Protein 7MQW (pdb70)

Organism: Mycolicibacterium smegmatis (strain ATCC 700084 / mc(2)155) (NCBI:txid246196)

Solvent-accessible surface area: 12690 Å² total; per-residue (Å²): 162,67,83,30,56,25,11,65,64,12,30,84,200,122,60,126,32,73,48,10,27,119,32,138,88,2,9,0,3,9,17,94,46,10,21,18,74,3,3,0,10,0,0,5,119,65,108,54,33,51,6,4,89,16,120,56,82,65,2,26,91,2,1,70,2,0,8,38,0,0,80,0,0,15,114,19,24,135,16,159,41,0,0,0,0,4,4,12,55,60,6,68,17,6,12,0,13,0,0,0,5,120,80,57,70,15,5,10,15,86,98,16,69,148,132,17,58,93,105,28,17,66,60,1,39,59,85,0,107,59,4,6,64,85,71,112,124,159,67,68,32,59,28,11,71,71,6,40,82,146,112,55,111,18,41,29,12,27,113,32,132,86,2,6,0,1,3,15,54,51,9,19,26,82,4,3,0,10,0,0,4,116,57,155,53,34,53,6,8,79,12,119,67,83,63,2,32,95,1,1,72,2,0,6,29,0,0,72,0,0,16,145,19,41,138,16,132,33,0,0,0,0,4,5,11,64,56,7,85,22,5,12,0,13,0,0,6,4,185,88,47,100,30,10,5,36,113,134,28,73,189,139,13,52,76,123,32,13,71,82,1,41,54,92,0,109,70,9,4,65,110,68,102,127

Nearest PDB structures (foldseek):
  7mqw-assembly1_B  TM=9.961E-01  e=1.013E-25  Mycolicibacterium smegmatis
  3p0t-assembly1_B  TM=1.004E+00  e=1.479E-24  Mycobacterium avium subsp. paratuberculosis K-10
  3lb5-assembly1_B  TM=8.351E-01  e=7.331E-10  Bartonella henselae
  3lb5-assembly2_C  TM=8.262E-01  e=5.128E-10  Bartonella henselae
  2oik-assembly2_D  TM=6.748E-01  e=2.670E-07  Methylobacillus flagellatus KT

InterPro domains:
  IPR001310 Histidine triad (HIT) protein [PR00332] (8-24)
  IPR001310 Histidine triad (HIT) protein [PR00332] (29-47)
  IPR001310 Histidine triad (HIT) protein [PR00332] (91-101)
  IPR001310 Histidine triad (HIT) protein [PTHR46648] (3-135)
  IPR011146 HIT-like domain [PF01230] (15-105)
  IPR011146 HIT-like domain [PS51084] (8-111)
  IPR036265 HIT-like superfamily [G3DSA:3.30.428.10] (3-138)
  IPR036265 HIT-like superfamily [SSF54197] (7-136)

Secondary structure (DSSP, 8-state):
--HHHHHHHHHTTSS---EEEE-SSEEEEE-SS-SSTT-EEEEESS----GGGS-HHHHHHHHHHHHHHHHHHHHHHT-SEEEEEE--SS-SS--EEEEEE-SGGGS-GGG--SS--HHHHHHHHHHHHHHHHHHH-/--HHHHHHHHHTTSS---EEEE-SSEEEEE-SS-SSTT-EEEEESS----GGGS-HHHHHHHHHHHHHHHHHHHHHHT-SEEEEEE--SS-SS--EEEEEESSGGGSSSTT--SS--HHHHHHHHHHHHHHHHHH--

Foldseek 3Di:
DAPQVVVVCPLVVVDPFLWQDDDPFWTKTADLFALDQLWMKIFTSDFDADLVPDDVVSSVVSVVVLVLSFQLQCQLVVAPGWDWDWDCPRHRGTIIIIHRDDDPSSPDSVRTHNHDDPVSRVSSSVSSNVSSVVVVD/DAPQVVVVCPVVVVDDWLWQDDDPFWTKTADQFALDQLWMKIATPDQDFDLVPPDVVSSVVSVVVLVLSFQLQCQLVVAPGKDWDWDCPRHGGGIIIIHRDDDPSSDDDPDTPNHDDPVSRVSSSVSSNVSSVVVVD

Structure (mmCIF, N/CA/C/O backbone):
data_7MQW
#
_entry.id   7MQW
#
_cell.length_a   55.149
_cell.length_b   55.149
_cell.length_c   205.735
_cell.angle_alpha   90.000
_cell.angle_beta   90.000
_cell.angle_gamma   90.000
#
_symmetry.space_group_name_H-M   'P 43 21 2'
#
loop_
_entity.id
_entity.type
_entity.pdbx_description
1 polymer 'HIT family protein'
2 non-polymer 'SULFATE ION'
3 water water
#
loop_
_atom_site.group_PDB
_atom_site.id
_atom_site.type_symbol
_atom_site.label_atom_id
_atom_site.label_alt_id
_atom_site.label_comp_id
_atom_site.label_asym_id
_atom_site.label_entity_id
_atom_site.label_seq_id
_atom_site.pdbx_PDB_ins_code
_atom_site.Cartn_x
_atom_site.Cartn_y
_atom_site.Cartn_z
_atom_site.occupancy
_atom_site.B_iso_or_equiv
_atom_site.auth_seq_id
_atom_site.auth_comp_id
_atom_site.auth_asym_id
_atom_site.auth_atom_id
_atom_site.pdbx_PDB_model_num
ATOM 1 N N . MET A 1 3 ? 25.70584 -28.51860 17.88905 1.000 75.33187 3 MET A N 1
ATOM 2 C CA . MET A 1 3 ? 25.15738 -27.18666 18.12075 1.000 71.13702 3 MET A CA 1
ATOM 3 C C . MET A 1 3 ? 25.93267 -26.11877 17.35405 1.000 66.41656 3 MET A C 1
ATOM 4 O O . MET A 1 3 ? 26.83382 -25.48197 17.90210 1.000 65.93261 3 MET A O 1
ATOM 9 N N . SER A 1 4 ? 25.57920 -25.92635 16.08507 1.000 62.42252 4 SER A N 1
ATOM 10 C CA . SER A 1 4 ? 26.19001 -24.86680 15.29665 1.000 58.60415 4 SER A CA 1
ATOM 11 C C . SER A 1 4 ? 25.83411 -23.50002 15.87815 1.000 54.91820 4 SER A C 1
ATOM 12 O O . SER A 1 4 ? 24.89070 -23.35144 16.66163 1.000 52.32734 4 SER A O 1
ATOM 15 N N . MET A 1 5 ? 26.61666 -22.49048 15.49067 1.000 48.39433 5 MET A N 1
ATOM 16 C CA . MET A 1 5 ? 26.36817 -21.14033 15.98411 1.000 46.43613 5 MET A CA 1
ATOM 17 C C . MET A 1 5 ? 24.99555 -20.64141 15.55786 1.000 44.41077 5 MET A C 1
ATOM 18 O O . MET A 1 5 ? 24.32722 -19.92553 16.31179 1.000 41.22606 5 MET A O 1
ATOM 23 N N . ALA A 1 6 ? 24.55694 -21.00765 14.35077 1.000 41.92691 6 ALA A N 1
ATOM 24 C CA . ALA A 1 6 ? 23.24593 -20.57067 13.88404 1.000 41.39337 6 ALA A CA 1
ATOM 25 C C . ALA A 1 6 ? 22.13338 -21.18864 14.71945 1.000 42.38863 6 ALA A C 1
ATOM 26 O O . ALA A 1 6 ? 21.13012 -20.52850 15.01665 1.000 36.76362 6 ALA A O 1
ATOM 28 N N . THR A 1 7 ? 22.29998 -22.45221 15.11973 1.000 40.64602 7 THR A N 1
ATOM 29 C CA . THR A 1 7 ? 21.27852 -23.11556 15.92442 1.000 44.96223 7 THR A CA 1
ATOM 30 C C . THR A 1 7 ? 21.16331 -22.47627 17.30335 1.000 39.75114 7 THR A C 1
ATOM 31 O O . THR A 1 7 ? 20.05562 -22.19007 17.77358 1.000 36.19810 7 THR A O 1
ATOM 35 N N . VAL A 1 8 ? 22.29809 -22.24675 17.96930 1.000 39.26212 8 VAL A N 1
ATOM 36 C CA . VAL A 1 8 ? 22.26593 -21.61755 19.28854 1.000 39.65373 8 VAL A CA 1
ATOM 37 C C . VAL A 1 8 ? 21.70509 -20.20715 19.18088 1.000 35.07752 8 VAL A C 1
ATOM 38 O O . VAL A 1 8 ? 20.91634 -19.76662 20.02415 1.000 33.09567 8 VAL A O 1
ATOM 42 N N . PHE A 1 9 ? 22.08168 -19.49016 18.12164 1.000 34.25842 9 PHE A N 1
ATOM 43 C CA . PHE A 1 9 ? 21.60582 -18.12413 17.92737 1.000 30.64037 9 PHE A CA 1
ATOM 44 C C . PHE A 1 9 ? 20.08435 -18.08071 17.82481 1.000 31.08331 9 PHE A C 1
ATOM 45 O O . PHE A 1 9 ? 19.42875 -17.27192 18.49497 1.000 29.02578 9 PHE A O 1
ATOM 53 N N . THR A 1 10 ? 19.50375 -18.95956 17.00011 1.000 28.63446 10 THR A N 1
ATOM 54 C CA . THR A 1 10 ? 18.05051 -18.99256 16.85108 1.000 33.06390 10 THR A CA 1
ATOM 55 C C . THR A 1 10 ? 17.35569 -19.40801 18.14751 1.000 33.60298 10 THR A C 1
ATOM 56 O O . THR A 1 10 ? 16.27401 -18.89667 18.46820 1.000 29.55534 10 THR A O 1
ATOM 60 N N . LYS A 1 11 ? 17.95297 -20.33004 18.90893 1.000 33.13156 11 LYS A N 1
ATOM 61 C CA . LYS A 1 11 ? 17.32665 -20.73840 20.16468 1.000 31.73163 11 LYS A CA 1
ATOM 62 C C . LYS A 1 11 ? 17.35174 -19.60824 21.18483 1.000 31.28398 11 LYS A C 1
ATOM 63 O O . LYS A 1 11 ? 16.42602 -19.48128 21.99675 1.000 29.72285 11 LYS A O 1
ATOM 69 N N . ILE A 1 12 ? 18.39902 -18.77675 21.16319 1.000 28.70288 12 ILE A N 1
ATOM 70 C CA . ILE A 1 12 ? 18.44686 -17.63576 22.07463 1.000 28.57798 12 ILE A CA 1
ATOM 71 C C . ILE A 1 12 ? 17.32709 -16.65698 21.74582 1.000 26.12145 12 ILE A C 1
ATOM 72 O O . ILE A 1 12 ? 16.55672 -16.24716 22.62064 1.000 28.31679 12 ILE A O 1
ATOM 77 N N . ILE A 1 13 ? 17.20528 -16.27711 20.47238 1.000 27.40467 13 ILE A N 1
ATOM 78 C CA . ILE A 1 13 ? 16.20963 -15.26441 20.14357 1.000 30.81340 13 ILE A CA 1
ATOM 79 C C . ILE A 1 13 ? 14.79891 -15.80334 20.37710 1.000 32.58540 13 ILE A C 1
ATOM 80 O O . ILE A 1 13 ? 13.88730 -15.03854 20.72513 1.000 34.65121 13 ILE A O 1
ATOM 85 N N . ASN A 1 14 ? 14.60584 -17.12174 20.26486 1.000 29.82939 14 ASN A N 1
ATOM 86 C CA . ASN A 1 14 ? 13.31476 -17.74645 20.53778 1.000 32.63947 14 ASN A CA 1
ATOM 87 C C . ASN A 1 14 ? 13.11773 -18.13546 22.00249 1.000 34.38192 14 ASN A C 1
ATOM 88 O O . ASN A 1 14 ? 12.05272 -18.66358 22.34652 1.000 33.10852 14 ASN A O 1
ATOM 93 N N . ARG A 1 15 ? 14.11321 -17.90606 22.86124 1.000 28.56977 15 ARG A N 1
ATOM 94 C CA . ARG A 1 15 ? 14.00955 -18.15672 24.30390 1.000 28.43140 15 ARG A CA 1
ATOM 95 C C . ARG A 1 15 ? 13.83714 -19.63987 24.62625 1.000 33.50348 15 ARG A C 1
ATOM 96 O O . ARG A 1 15 ? 13.28107 -20.00635 25.66832 1.000 31.84292 15 ARG A O 1
ATOM 104 N N . GLU A 1 16 ? 14.32127 -20.49959 23.73780 1.000 30.29245 16 GLU A N 1
ATOM 105 C CA . GLU A 1 16 ? 14.44704 -21.92321 24.01267 1.000 29.93609 16 GLU A CA 1
ATOM 106 C C . GLU A 1 16 ? 15.78611 -22.26520 24.64588 1.000 30.97785 16 GLU A C 1
ATOM 107 O O . GLU A 1 16 ? 15.92522 -23.33813 25.24446 1.000 31.38897 16 GLU A O 1
ATOM 113 N N . LEU A 1 17 ? 16.76638 -21.37219 24.53195 1.000 30.02278 17 LEU A N 1
ATOM 114 C CA . LEU A 1 17 ? 18.00282 -21.41641 25.28674 1.000 31.25318 17 LEU A CA 1
ATOM 115 C C . LEU A 1 17 ? 18.18293 -20.08762 26.00901 1.000 28.87524 17 LEU A C 1
ATOM 116 O O . LEU A 1 17 ? 17.78272 -19.04181 25.48155 1.000 27.67892 17 LEU A O 1
ATOM 121 N N . PRO A 1 18 ? 18.73101 -20.09309 27.22165 1.000 31.55443 18 PRO A N 1
ATOM 122 C CA . PRO A 1 18 ? 18.89537 -18.83023 27.95415 1.000 28.69031 18 PRO A CA 1
ATOM 123 C C . PRO A 1 18 ? 19.89917 -17.90615 27.27888 1.000 30.10208 18 PRO A C 1
ATOM 124 O O . PRO A 1 18 ? 20.93970 -18.33929 26.78026 1.000 31.27129 18 PRO A O 1
ATOM 128 N N . GLY A 1 19 ? 19.57299 -16.61524 27.27611 1.000 22.82817 19 GLY A N 1
ATOM 129 C CA . GLY A 1 19 ? 20.46733 -15.60822 26.75239 1.000 22.39680 19 GLY A CA 1
ATOM 130 C C . GLY A 1 19 ? 20.56849 -14.44611 27.72127 1.000 20.36267 19 GLY A C 1
ATOM 131 O O . GLY A 1 19 ? 19.71510 -14.25447 28.58934 1.000 24.52497 19 GLY A O 1
ATOM 132 N N . ARG A 1 20 ? 21.64279 -13.67896 27.57558 1.000 17.10211 20 ARG A N 1
ATOM 133 C CA . ARG A 1 20 ? 21.86163 -12.49579 28.41223 1.000 16.72875 20 ARG A CA 1
ATOM 134 C C . ARG A 1 20 ? 21.48100 -11.26100 27.59680 1.000 15.47270 20 ARG A C 1
ATOM 135 O O . ARG A 1 20 ? 22.31236 -10.63808 26.92616 1.000 15.15519 20 ARG A O 1
ATOM 143 N N . PHE A 1 21 ? 20.20275 -10.89958 27.66671 1.000 14.97854 21 PHE A N 1
ATOM 144 C CA . PHE A 1 21 ? 19.69945 -9.74595 26.93520 1.000 15.28311 21 PHE A CA 1
ATOM 145 C C . PHE A 1 21 ? 20.04364 -8.44438 27.64902 1.000 17.95439 21 PHE A C 1
ATOM 146 O O . PHE A 1 21 ? 20.12589 -8.38954 28.88174 1.000 15.81312 21 PHE A O 1
ATOM 154 N N . VAL A 1 22 ? 20.26845 -7.39702 26.85380 1.000 14.72281 22 VAL A N 1
ATOM 155 C CA . VAL A 1 22 ? 20.50009 -6.05385 27.37669 1.000 15.93670 22 VAL A CA 1
ATOM 156 C C . VAL A 1 22 ? 19.49924 -5.03263 26.85924 1.000 17.96490 22 VAL A C 1
ATOM 157 O O . VAL A 1 22 ? 19.43087 -3.92701 27.41877 1.000 18.40151 22 VAL A O 1
ATOM 161 N N . TYR A 1 23 ? 18.71746 -5.35163 25.82426 1.000 15.39983 23 TYR A N 1
ATOM 162 C CA . TYR A 1 23 ? 17.80075 -4.38952 25.22986 1.000 18.06848 23 TYR A CA 1
ATOM 163 C C . TYR A 1 23 ? 16.71201 -5.12803 24.46495 1.000 15.98555 23 TYR A C 1
ATOM 164 O O . TYR A 1 23 ? 16.98359 -6.15287 23.83395 1.000 14.55049 23 TYR A O 1
ATOM 173 N N . GLU A 1 24 ? 15.48717 -4.60112 24.50398 1.000 16.60406 24 GLU A N 1
ATOM 174 C CA . GLU A 1 24 ? 14.45856 -5.12917 23.61534 1.000 18.75060 24 GLU A CA 1
ATOM 175 C C . GLU A 1 24 ? 13.47258 -4.03828 23.23756 1.000 21.99224 24 GLU A C 1
ATOM 176 O O . GLU A 1 24 ? 13.08033 -3.21591 24.07762 1.000 23.01913 24 GLU A O 1
ATOM 182 N N . ASP A 1 25 ? 13.07761 -4.08338 21.96197 1.000 18.99827 25 ASP A N 1
ATOM 183 C CA . ASP A 1 25 ? 12.15219 -3.23794 21.22175 1.000 25.42091 25 ASP A CA 1
ATOM 184 C C . ASP A 1 25 ? 11.03639 -4.09688 20.66188 1.000 21.41252 25 ASP A C 1
ATOM 185 O O . ASP A 1 25 ? 11.13206 -5.32453 20.63252 1.000 22.54903 25 ASP A O 1
ATOM 190 N N . ASP A 1 26 ? 10.00854 -3.42769 20.11955 1.000 21.63454 26 ASP A N 1
ATOM 191 C CA . ASP A 1 26 ? 9.02927 -4.13391 19.29918 1.000 24.19041 26 ASP A CA 1
ATOM 192 C C . ASP A 1 26 ? 9.68671 -4.81798 18.10983 1.000 24.81155 26 ASP A C 1
ATOM 193 O O . ASP A 1 26 ? 9.19408 -5.84590 17.63361 1.000 25.13142 26 ASP A O 1
ATOM 198 N N . ASP A 1 27 ? 10.79310 -4.26554 17.61888 1.000 21.88803 27 ASP A N 1
ATOM 199 C CA . ASP A 1 27 ? 11.40527 -4.73697 16.38638 1.000 21.82883 27 ASP A CA 1
ATOM 200 C C . ASP A 1 27 ? 12.80657 -5.31111 16.54752 1.000 20.24451 27 ASP A C 1
ATOM 201 O O . ASP A 1 27 ? 13.24187 -6.05917 15.66595 1.000 19.99240 27 ASP A O 1
ATOM 206 N N . ILE A 1 28 ? 13.52019 -4.99362 17.62984 1.000 19.47908 28 ILE A N 1
ATOM 207 C CA . ILE A 1 28 ? 14.94992 -5.27227 17.74363 1.000 17.16965 28 ILE A CA 1
ATOM 208 C C . ILE A 1 28 ? 15.24504 -5.74891 19.15865 1.000 17.10067 28 ILE A C 1
ATOM 209 O O . ILE A 1 28 ? 14.69311 -5.21314 20.12293 1.000 17.29562 28 ILE A O 1
ATOM 214 N N . VAL A 1 29 ? 16.12071 -6.75186 19.28721 1.000 15.16225 29 VAL A N 1
ATOM 215 C CA . VAL A 1 29 ? 16.64690 -7.15875 20.58819 1.000 13.72847 29 VAL A CA 1
ATOM 216 C C . VAL A 1 29 ? 18.16621 -7.06519 20.54488 1.000 13.44151 29 VAL A C 1
ATOM 217 O O . VAL A 1 29 ? 18.78044 -7.02960 19.47501 1.000 14.58830 29 VAL A O 1
ATOM 221 N N . ALA A 1 30 ? 18.78315 -7.03578 21.72424 1.000 14.27060 30 ALA A N 1
ATOM 222 C CA . ALA A 1 30 ? 20.23610 -7.10177 21.78874 1.000 12.89354 30 ALA A CA 1
ATOM 223 C C . ALA A 1 30 ? 20.66106 -7.98311 22.95494 1.000 13.44789 30 ALA A C 1
ATOM 224 O O . ALA A 1 30 ? 20.10797 -7.87817 24.05464 1.000 14.30222 30 ALA A O 1
ATOM 226 N N . PHE A 1 31 ? 21.64568 -8.84990 22.70987 1.000 12.97823 31 PHE A N 1
ATOM 227 C CA . PHE A 1 31 ? 22.10380 -9.76478 23.75013 1.000 13.90323 31 PHE A CA 1
ATOM 228 C C . PHE A 1 31 ? 23.59843 -9.99423 23.59747 1.000 14.43997 31 PHE A C 1
ATOM 229 O O . PHE A 1 31 ? 24.18013 -9.75579 22.54133 1.000 13.38118 31 PHE A O 1
ATOM 237 N N . LEU A 1 32 ? 24.22832 -10.44142 24.67984 1.000 12.33625 32 LEU A N 1
ATOM 238 C CA . LEU A 1 32 ? 25.66054 -10.69169 24.63755 1.000 11.40264 32 LEU A CA 1
ATOM 239 C C . LEU A 1 32 ? 25.96412 -11.91515 23.79008 1.000 13.42154 32 LEU A C 1
ATOM 240 O O . LEU A 1 32 ? 25.27019 -12.93319 23.87930 1.000 16.44159 32 LEU A O 1
ATOM 245 N N . THR A 1 33 ? 27.00821 -11.81371 22.95742 1.000 12.78297 33 THR A N 1
ATOM 246 C CA . THR A 1 33 ? 27.49553 -13.00848 22.28166 1.000 14.05375 33 THR A CA 1
ATOM 247 C C . THR A 1 33 ? 28.26244 -13.89104 23.26416 1.000 14.96142 33 THR A C 1
ATOM 248 O O . THR A 1 33 ? 28.86705 -13.41697 24.23212 1.000 16.00360 33 THR A O 1
ATOM 252 N N . ILE A 1 34 ? 28.22908 -15.20478 23.01586 1.000 16.46845 34 ILE A N 1
ATOM 253 C CA . ILE A 1 34 ? 29.02869 -16.10198 23.83850 1.000 18.22854 34 ILE A CA 1
ATOM 254 C C . ILE A 1 34 ? 30.42351 -16.31642 23.27540 1.000 18.14088 34 ILE A C 1
ATOM 255 O O . ILE A 1 34 ? 31.19167 -17.10381 23.84212 1.000 19.15604 34 ILE A O 1
ATOM 260 N N . GLU A 1 35 ? 30.78346 -15.64476 22.17685 1.000 16.46397 35 GLU A N 1
ATOM 261 C CA . GLU A 1 35 ? 32.15630 -15.62925 21.67451 1.000 17.60928 35 GLU A CA 1
ATOM 262 C C . GLU A 1 35 ? 32.63713 -14.18645 21.56255 1.000 15.49833 35 GLU A C 1
ATOM 263 O O . GLU A 1 35 ? 32.86345 -13.67306 20.46057 1.000 16.57572 35 GLU A O 1
ATOM 269 N N . PRO A 1 36 ? 32.83426 -13.50983 22.68656 1.000 13.95321 36 PRO A N 1
ATOM 270 C CA . PRO A 1 36 ? 33.11158 -12.06838 22.63028 1.000 14.39116 36 PRO A CA 1
ATOM 271 C C . PRO A 1 36 ? 34.50355 -11.73563 22.11330 1.000 14.84368 36 PRO A C 1
ATOM 272 O O . PRO A 1 36 ? 35.49764 -12.36490 22.48639 1.000 16.31579 36 PRO A O 1
ATOM 276 N N . MET A 1 37 ? 34.55824 -10.70406 21.26234 1.000 15.94840 37 MET A N 1
ATOM 277 C CA . MET A 1 37 ? 35.83042 -10.12479 20.83535 1.000 16.37290 37 MET A CA 1
ATOM 278 C C . MET A 1 37 ? 36.49260 -9.36360 21.97474 1.000 17.56381 37 MET A C 1
ATOM 279 O O . MET A 1 37 ? 37.71559 -9.42862 22.15286 1.000 19.62974 37 MET A O 1
ATOM 284 N N . THR A 1 38 ? 35.69312 -8.62169 22.74113 1.000 15.57496 38 THR A N 1
ATOM 285 C CA . THR A 1 38 ? 36.08826 -7.99185 23.99347 1.000 15.36470 38 THR A CA 1
ATOM 286 C C . THR A 1 38 ? 34.91601 -8.12832 24.95406 1.000 14.10575 38 THR A C 1
ATOM 287 O O . THR A 1 38 ? 33.77755 -8.35910 24.53523 1.000 14.25521 38 THR A O 1
ATOM 291 N N . GLN A 1 39 ? 35.18003 -7.99187 26.25759 1.000 15.95185 39 GLN A N 1
ATOM 292 C CA . GLN A 1 39 ? 34.07278 -8.05896 27.20435 1.000 14.86607 39 GLN A CA 1
ATOM 293 C C . GLN A 1 39 ? 33.06549 -6.95604 26.90584 1.000 14.62186 39 GLN A C 1
ATOM 294 O O . GLN A 1 39 ? 33.44367 -5.79832 26.69356 1.000 14.54495 39 GLN A O 1
ATOM 300 N N . GLY A 1 40 ? 31.78025 -7.31676 26.87607 1.000 12.73328 40 GLY A N 1
ATOM 301 C CA . GLY A 1 40 ? 30.73273 -6.38252 26.51671 1.000 13.24729 40 GLY A CA 1
ATOM 302 C C . GLY A 1 40 ? 30.27040 -6.49409 25.08201 1.000 12.21799 40 GLY A C 1
ATOM 303 O O . GLY A 1 40 ? 29.33540 -5.78252 24.69291 1.000 12.73593 40 GLY A O 1
ATOM 304 N N . HIS A 1 41 ? 30.87149 -7.38827 24.29788 1.000 11.68852 41 HIS A N 1
ATOM 305 C CA . HIS A 1 41 ? 30.48479 -7.58303 22.89817 1.000 10.90443 41 HIS A CA 1
ATOM 306 C C . HIS A 1 41 ? 29.01803 -8.01093 22.80922 1.000 11.30391 41 HIS A C 1
ATOM 307 O O . HIS A 1 41 ? 28.61911 -9.05951 23.33713 1.000 12.32099 41 HIS A O 1
ATOM 314 N N . THR A 1 42 ? 28.21583 -7.17188 22.15100 1.000 12.79551 42 THR A N 1
ATOM 315 C CA . THR A 1 42 ? 26.76950 -7.29920 22.07890 1.000 10.12462 42 THR A CA 1
ATOM 316 C C . THR A 1 42 ? 26.35730 -7.51261 20.62753 1.000 12.23769 42 THR A C 1
ATOM 317 O O . THR A 1 42 ? 26.99453 -6.98882 19.71422 1.000 13.02211 42 THR A O 1
ATOM 321 N N . LEU A 1 43 ? 25.30396 -8.30097 20.41523 1.000 12.13925 43 LEU A N 1
ATOM 322 C CA . LEU A 1 43 ? 24.71337 -8.49263 19.09399 1.000 10.90235 43 LEU A CA 1
ATOM 323 C C . LEU A 1 43 ? 23.38836 -7.75335 19.03705 1.000 12.11483 43 LEU A C 1
ATOM 324 O O . LEU A 1 43 ? 22.53095 -7.95475 19.90593 1.000 13.03054 43 LEU A O 1
ATOM 329 N N . VAL A 1 44 ? 23.23575 -6.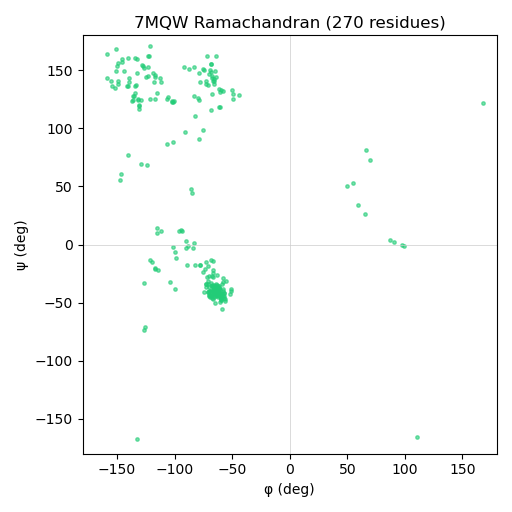87738 18.04180 1.000 11.92819 44 VAL A N 1
ATOM 330 C CA . VAL A 1 44 ? 21.99831 -6.13417 17.81918 1.000 13.29881 44 VAL A CA 1
ATOM 331 C C . VAL A 1 44 ? 21.25576 -6.81435 16.67865 1.000 13.94868 44 VAL A C 1
ATOM 332 O O . VAL A 1 44 ? 21.80016 -6.95097 15.57679 1.000 12.90951 44 VAL A O 1
ATOM 336 N N . VAL A 1 45 ? 20.01960 -7.23929 16.94256 1.000 13.55913 45 VAL A N 1
ATOM 337 C CA . VAL A 1 45 ? 19.36663 -8.26447 16.12044 1.000 14.69154 45 VAL A CA 1
ATOM 338 C C . VAL A 1 45 ? 17.91441 -7.90691 15.81124 1.000 15.71847 45 VAL A C 1
ATOM 339 O O . VAL A 1 45 ? 17.11686 -7.70132 16.73478 1.000 15.50119 45 VAL A O 1
ATOM 343 N N . PRO A 1 46 ? 17.50256 -7.84706 14.54662 1.000 15.65522 46 PRO A N 1
ATOM 344 C CA . PRO A 1 46 ? 16.06933 -7.71389 14.26868 1.000 15.97988 46 PRO A CA 1
ATOM 345 C C . PRO A 1 46 ? 15.33139 -8.95753 14.72098 1.000 17.67391 46 PRO A C 1
ATOM 346 O O . PRO A 1 46 ? 15.82112 -10.08116 14.58535 1.000 19.43216 46 PRO A O 1
ATOM 350 N N . ARG A 1 47 ? 14.14329 -8.75462 15.28752 1.000 18.83750 47 ARG A N 1
ATOM 351 C CA . ARG A 1 47 ? 13.35977 -9.90352 15.71814 1.000 18.44041 47 ARG A CA 1
ATOM 352 C C . ARG A 1 47 ? 12.92250 -10.74417 14.52631 1.000 18.96255 47 ARG A C 1
ATOM 353 O O . ARG A 1 47 ? 12.94062 -11.97783 14.59716 1.000 23.46797 47 ARG A O 1
ATOM 361 N N . ALA A 1 48 ? 12.52737 -10.09462 13.43699 1.000 20.10479 48 ALA A N 1
ATOM 362 C CA . ALA A 1 48 ? 12.23129 -10.80000 12.19783 1.000 22.09139 48 ALA A CA 1
ATOM 363 C C . ALA A 1 48 ? 13.51117 -11.33918 11.57580 1.000 20.32043 48 ALA A C 1
ATOM 364 O O . ALA A 1 48 ? 14.57647 -10.72181 11.66536 1.000 19.46110 48 ALA A O 1
ATOM 366 N N . GLU A 1 49 ? 13.39864 -12.49602 10.91690 1.000 19.92707 49 GLU A N 1
ATOM 367 C CA . GLU A 1 49 ? 14.53485 -13.02472 10.16958 1.000 18.57909 49 GLU A CA 1
ATOM 368 C C . GLU A 1 49 ? 14.81593 -12.14500 8.95737 1.000 17.59957 49 GLU A C 1
ATOM 369 O O . GLU A 1 49 ? 13.97726 -12.01637 8.05598 1.000 18.98086 49 GLU A O 1
ATOM 375 N N . LEU A 1 50 ? 15.99476 -11.52753 8.96005 1.000 17.14690 50 LEU A N 1
ATOM 376 C CA . LEU A 1 50 ? 16.51192 -10.75973 7.84159 1.000 18.26464 50 LEU A CA 1
ATOM 377 C C . LEU A 1 50 ? 17.96425 -11.16128 7.63942 1.000 18.69407 50 LEU A C 1
ATOM 378 O O . LEU A 1 50 ? 18.60655 -11.71812 8.53368 1.000 18.07422 50 LEU A O 1
ATOM 383 N N . ASP A 1 51 ? 18.48310 -10.88076 6.45109 1.000 16.34765 51 ASP A N 1
ATOM 384 C CA . ASP A 1 51 ? 19.87470 -11.19202 6.16392 1.000 18.08767 51 ASP A CA 1
ATOM 385 C C . ASP A 1 51 ? 20.30567 -10.31389 5.00066 1.000 18.68066 51 ASP A C 1
ATOM 386 O O . ASP A 1 51 ? 19.46739 -9.72307 4.31280 1.000 17.54681 51 ASP A O 1
ATOM 391 N N . ASN A 1 52 ? 21.62519 -10.22226 4.81064 1.000 18.17293 52 ASN A N 1
ATOM 392 C CA . ASN A 1 52 ? 22.22422 -9.47331 3.70019 1.000 16.46032 52 ASN A CA 1
ATOM 393 C C . ASN A 1 52 ? 22.03713 -7.96704 3.89208 1.000 18.42941 52 ASN A C 1
ATOM 394 O O . ASN A 1 52 ? 21.26867 -7.32513 3.16429 1.000 17.05083 52 ASN A O 1
ATOM 399 N N . TRP A 1 53 ? 22.79123 -7.39448 4.84263 1.000 16.40598 53 TRP A N 1
ATOM 400 C CA . TRP A 1 53 ? 22.53449 -6.04144 5.33190 1.000 14.61031 53 TRP A CA 1
ATOM 401 C C . TRP A 1 53 ? 22.40708 -5.02641 4.20207 1.000 14.89036 53 TRP A C 1
ATOM 402 O O . TRP A 1 53 ? 21.56474 -4.12491 4.26545 1.000 16.86910 53 TRP A O 1
ATOM 413 N N . GLN A 1 54 ? 23.24489 -5.13936 3.17438 1.000 14.49449 54 GLN A N 1
ATOM 414 C CA . GLN A 1 54 ? 23.27572 -4.08422 2.16735 1.000 14.09057 54 GLN A CA 1
ATOM 415 C C . GLN A 1 54 ? 22.02169 -4.07214 1.31115 1.000 17.38328 54 GLN A C 1
ATOM 416 O O . GLN A 1 54 ? 21.74205 -3.05341 0.66532 1.000 14.46018 54 GLN A O 1
ATOM 422 N N . ASP A 1 55 ? 21.26518 -5.17106 1.30323 1.000 16.19709 55 ASP A N 1
ATOM 423 C CA . ASP A 1 55 ? 20.06806 -5.31438 0.48613 1.000 17.53340 55 ASP A CA 1
ATOM 424 C C . ASP A 1 55 ? 18.77824 -5.11055 1.27387 1.000 18.18579 55 ASP A C 1
ATOM 425 O O . ASP A 1 55 ? 17.69052 -5.16476 0.68608 1.000 20.13686 55 ASP A O 1
ATOM 430 N N . ILE A 1 56 ? 18.86663 -4.88256 2.58169 1.000 18.26490 56 ILE A N 1
ATOM 431 C CA . ILE A 1 56 ? 17.68266 -4.73248 3.42150 1.000 17.76386 56 ILE A CA 1
ATOM 432 C C . ILE A 1 56 ? 17.06956 -3.35275 3.18670 1.000 20.30541 56 ILE A C 1
ATOM 433 O O . ILE A 1 56 ? 17.75889 -2.40855 2.79284 1.000 22.36552 56 ILE A O 1
ATOM 438 N N . GLU A 1 57 ? 15.74492 -3.23987 3.36061 1.000 26.60758 57 GLU A N 1
ATOM 439 C CA . GLU A 1 57 ? 15.05715 -1.96384 3.17940 1.000 26.82979 57 GLU A CA 1
ATOM 440 C C . GLU A 1 57 ? 15.76152 -0.85751 3.95823 1.000 28.68080 57 GLU A C 1
ATOM 441 O O . GLU A 1 57 ? 16.07497 -1.04419 5.14144 1.000 26.41561 57 GLU A O 1
ATOM 447 N N . PRO A 1 58 ? 16.00942 0.30155 3.34746 1.000 25.25284 58 PRO A N 1
ATOM 448 C CA . PRO A 1 58 ? 16.83097 1.31843 4.02764 1.000 29.31618 58 PRO A CA 1
ATOM 449 C C . PRO A 1 58 ? 16.28697 1.74836 5.38428 1.000 30.43229 58 PRO A C 1
ATOM 450 O O . PRO A 1 58 ? 17.06966 1.87472 6.33588 1.000 28.84161 58 PRO A O 1
ATOM 454 N N . ALA A 1 59 ? 14.96901 1.94338 5.51772 1.000 28.32790 59 ALA A N 1
ATOM 455 C CA . ALA A 1 59 ? 14.41511 2.37683 6.79898 1.000 31.26932 59 ALA A CA 1
ATOM 456 C C . ALA A 1 59 ? 14.54779 1.29051 7.85861 1.000 30.17604 59 ALA A C 1
ATOM 457 O O . ALA A 1 59 ? 14.74308 1.59322 9.04188 1.000 31.89155 59 ALA A O 1
ATOM 459 N N . VAL A 1 60 ? 14.43338 0.02357 7.45842 1.000 30.33196 60 VAL A N 1
ATOM 460 C CA . VAL A 1 60 ? 14.58419 -1.07198 8.41135 1.000 31.09695 60 VAL A CA 1
ATOM 461 C C . VAL A 1 60 ? 16.02880 -1.15993 8.88426 1.000 31.56233 60 VAL A C 1
ATOM 462 O O . VAL A 1 60 ? 16.30315 -1.31068 10.08007 1.000 27.53419 60 VAL A O 1
ATOM 466 N N . PHE A 1 61 ? 16.97636 -1.05860 7.94965 1.000 28.09664 61 PHE A N 1
ATOM 467 C CA . PHE A 1 61 ? 18.38482 -1.06410 8.32788 1.000 23.11174 61 PHE A CA 1
ATOM 468 C C . PHE A 1 61 ? 18.73235 0.15192 9.17819 1.000 27.68555 61 PHE A C 1
A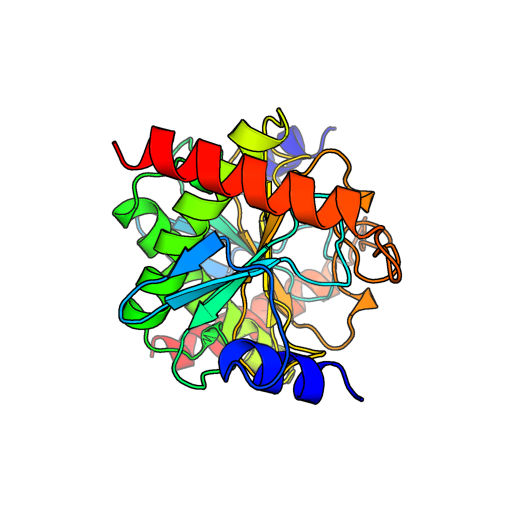TOM 469 O O . PHE A 1 61 ? 19.50505 0.04763 10.13868 1.000 24.71140 61 PHE A O 1
ATOM 477 N N . ALA A 1 62 ? 18.14980 1.30848 8.85540 1.000 25.91697 62 ALA A N 1
ATOM 478 C CA . ALA A 1 62 ? 18.37907 2.51573 9.64309 1.000 27.12655 62 ALA A CA 1
ATOM 479 C C . ALA A 1 62 ? 17.96676 2.32728 11.09677 1.000 27.96100 62 ALA A C 1
ATOM 480 O O . ALA A 1 62 ? 18.67751 2.77380 12.00759 1.000 26.90693 62 ALA A O 1
ATOM 482 N N . ARG A 1 63 ? 16.81362 1.68552 11.32878 1.000 26.21321 63 ARG A N 1
ATOM 483 C CA . ARG A 1 63 ? 16.37877 1.39197 12.69188 1.000 25.74919 63 ARG A CA 1
ATOM 484 C C . ARG A 1 63 ? 17.38520 0.51691 13.42807 1.000 25.95264 63 ARG A C 1
ATOM 485 O O . ARG A 1 63 ? 17.67829 0.75051 14.61062 1.000 22.92698 63 ARG A O 1
ATOM 493 N N . VAL A 1 64 ? 17.87724 -0.53111 12.76583 1.000 22.21430 64 VAL A N 1
ATOM 494 C CA . VAL A 1 64 ? 18.86134 -1.40494 13.39143 1.000 20.45454 64 VAL A CA 1
ATOM 495 C C . VAL A 1 64 ? 20.11423 -0.61250 13.73193 1.000 20.67780 64 VAL A C 1
ATOM 496 O O . VAL A 1 64 ? 20.67624 -0.74992 14.82440 1.000 19.61176 64 VAL A O 1
ATOM 500 N N . MET A 1 65 ? 20.55518 0.25974 12.81940 1.000 21.30313 65 MET A N 1
ATOM 501 C CA . MET A 1 65 ? 21.78633 0.99491 13.07876 1.000 22.43048 65 MET A CA 1
ATOM 502 C C . MET A 1 65 ? 21.58192 2.04642 14.16005 1.000 20.92117 65 MET A C 1
ATOM 503 O O . MET A 1 65 ? 22.52890 2.40164 14.86295 1.000 22.12138 65 MET A O 1
ATOM 508 N N . GLU A 1 66 ? 20.36216 2.55169 14.30677 1.000 20.71742 66 GLU A N 1
ATOM 509 C CA . GLU A 1 66 ? 20.08634 3.51684 15.36015 1.000 22.47745 66 GLU A CA 1
ATOM 510 C C . GLU A 1 66 ? 20.12083 2.86432 16.73727 1.000 20.61830 66 GLU A C 1
ATOM 511 O O . GLU A 1 66 ? 20.65897 3.44402 17.69182 1.000 21.22078 66 GLU A O 1
ATOM 517 N N . VAL A 1 67 ? 19.52811 1.67487 16.87556 1.000 21.50100 67 VAL A N 1
ATOM 518 C CA . VAL A 1 67 ? 19.67813 0.94152 18.12962 1.000 18.81320 67 VAL A CA 1
ATOM 519 C C . VAL A 1 67 ? 21.14312 0.58414 18.34467 1.000 17.83669 67 VAL A C 1
ATOM 520 O O . VAL A 1 67 ? 21.64406 0.61361 19.47228 1.000 18.05521 67 VAL A O 1
ATOM 524 N N . SER A 1 68 ? 21.86895 0.29292 17.25918 1.000 16.35982 68 SER A N 1
ATOM 525 C CA . SER A 1 68 ? 23.29097 -0.01199 17.39597 1.000 17.99844 68 SER A CA 1
ATOM 526 C C . SER A 1 68 ? 24.05866 1.17712 17.97475 1.000 17.09767 68 SER A C 1
ATOM 527 O O . SER A 1 68 ? 24.98679 0.99674 18.77565 1.000 16.14386 68 SER A O 1
ATOM 530 N N . GLN A 1 69 ? 23.69037 2.40104 17.58360 1.000 16.95178 69 GLN A N 1
ATOM 531 C CA . GLN A 1 69 ? 24.31260 3.58106 18.18804 1.000 17.68226 69 GLN A CA 1
ATOM 532 C 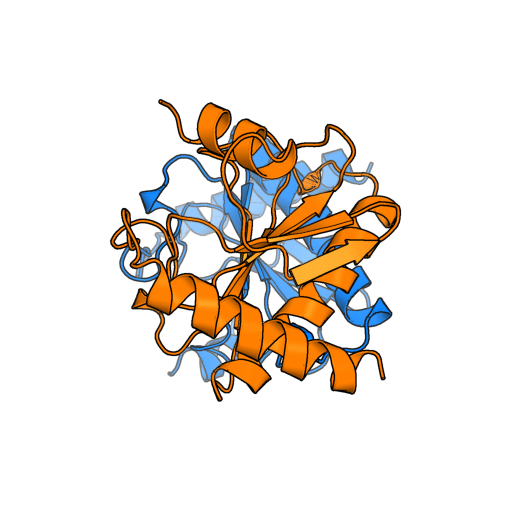C . GLN A 1 69 ? 24.08294 3.61952 19.69927 1.000 18.05023 69 GLN A C 1
ATOM 533 O O . GLN A 1 69 ? 25.00110 3.91326 20.47283 1.000 17.06052 69 GLN A O 1
ATOM 539 N N . LEU A 1 70 ? 22.84554 3.36984 20.13411 1.000 16.42597 70 LEU A N 1
ATOM 540 C CA . LEU A 1 70 ? 22.54718 3.34331 21.56245 1.000 17.22308 70 LEU A CA 1
ATOM 541 C C . LEU A 1 70 ? 23.40031 2.30922 22.28846 1.000 17.05215 70 LEU A C 1
ATOM 542 O O . LEU A 1 70 ? 23.95426 2.58940 23.36438 1.000 17.15374 70 LEU A O 1
ATOM 547 N N . ILE A 1 71 ? 23.52279 1.10778 21.71162 1.000 16.46778 71 ILE A N 1
ATOM 548 C CA . ILE A 1 71 ? 24.35765 0.07318 22.31877 1.000 14.93122 71 ILE A CA 1
ATOM 549 C C . ILE A 1 71 ? 25.81762 0.51027 22.32893 1.000 13.92316 71 ILE A C 1
ATOM 550 O O . ILE A 1 71 ? 26.54851 0.25940 23.29811 1.000 15.92356 71 ILE A O 1
ATOM 555 N N . GLY A 1 72 ? 26.27041 1.15857 21.24423 1.000 15.38545 72 GLY A N 1
ATOM 556 C CA . GLY A 1 72 ? 27.63357 1.66699 21.20542 1.000 17.20736 72 GLY A CA 1
ATOM 557 C C . GLY A 1 72 ? 27.92259 2.68103 22.30016 1.000 16.23910 72 GLY A C 1
ATOM 558 O O . GLY A 1 72 ? 28.97233 2.62419 22.94624 1.000 15.83948 72 GLY A O 1
ATOM 559 N N . LYS A 1 73 ? 26.99020 3.60941 22.54247 1.000 15.84500 73 LYS A N 1
ATOM 560 C CA . LYS A 1 73 ? 27.16002 4.53041 23.66573 1.000 17.01181 73 LYS A CA 1
ATOM 561 C C . LYS A 1 73 ? 27.20800 3.77035 24.98064 1.000 17.63268 73 LYS A C 1
ATOM 562 O O . LYS A 1 73 ? 27.98263 4.11072 25.88100 1.000 19.09275 73 LYS A O 1
ATOM 568 N N . ALA A 1 74 ? 26.38818 2.72690 25.10411 1.000 15.83737 74 ALA A N 1
ATOM 569 C CA . ALA A 1 74 ? 26.30598 2.01052 26.37288 1.000 16.31287 74 ALA A CA 1
ATOM 570 C C . ALA A 1 74 ? 27.57540 1.21809 26.65460 1.000 16.77661 74 ALA A C 1
ATOM 571 O O . ALA A 1 74 ? 28.03271 1.16671 27.80305 1.000 17.29915 74 ALA A O 1
ATOM 573 N N . VAL A 1 75 ? 28.16086 0.58311 25.63601 1.000 16.42746 75 VAL A N 1
ATOM 574 C CA . VAL A 1 75 ? 29.35447 -0.21353 25.91525 1.000 16.65931 75 VAL A CA 1
ATOM 575 C C . VAL A 1 75 ? 30.54720 0.68942 26.19502 1.000 19.29705 75 VAL A C 1
ATOM 576 O O . VAL A 1 75 ? 31.39353 0.35114 27.02933 1.000 17.88035 75 VAL A O 1
ATOM 580 N N . CYS A 1 76 ? 30.62531 1.85590 25.54033 1.000 17.56212 76 CYS A N 1
ATOM 581 C CA . CYS A 1 76 ? 31.68051 2.81645 25.85834 1.000 18.50547 76 CYS A CA 1
ATOM 582 C C . CYS A 1 76 ? 31.57000 3.28061 27.30481 1.000 20.33362 76 CYS A C 1
ATOM 583 O O . CYS A 1 76 ? 32.57974 3.39318 28.01631 1.000 20.84982 76 CYS A O 1
ATOM 586 N N . LYS A 1 77 ? 30.34539 3.56600 27.75415 1.000 19.46982 77 LYS A N 1
ATOM 587 C CA . LYS A 1 77 ? 30.14162 4.01275 29.12578 1.000 19.85313 77 LYS A CA 1
ATOM 588 C C . LYS A 1 77 ? 30.42028 2.89032 30.11101 1.000 19.32358 77 LYS A C 1
ATOM 589 O O . LYS A 1 77 ? 31.06677 3.10773 31.14685 1.000 22.82423 77 LYS A O 1
ATOM 595 N N . ALA A 1 78 ? 29.93872 1.68405 29.80378 1.000 19.45067 78 ALA A N 1
ATOM 596 C CA . ALA A 1 78 ? 30.02136 0.55910 30.73213 1.000 18.32953 78 ALA A CA 1
ATOM 597 C C . ALA A 1 78 ? 31.45821 0.10388 30.95566 1.000 18.93768 78 ALA A C 1
ATOM 598 O O . ALA A 1 78 ? 31.82147 -0.30407 32.07396 1.000 20.86834 78 ALA A O 1
ATOM 600 N N . PHE A 1 79 ? 32.29058 0.15577 29.91308 1.000 18.88134 79 PHE A N 1
ATOM 601 C CA . PHE A 1 79 ? 33.63643 -0.39394 29.99099 1.000 19.60731 79 PHE A CA 1
ATOM 602 C C . PHE A 1 79 ? 34.71208 0.66576 29.84942 1.000 19.78174 79 PHE A C 1
ATOM 603 O O . PHE A 1 79 ? 35.88312 0.31946 29.65066 1.000 22.10706 79 PHE A O 1
ATOM 611 N N . ASP A 1 80 ? 34.34320 1.94107 29.95927 1.000 19.41905 80 ASP A N 1
ATOM 612 C CA . ASP A 1 80 ? 35.29558 3.05054 30.00187 1.000 21.49039 80 ASP A CA 1
ATOM 613 C C . ASP A 1 80 ? 36.23025 3.03391 28.79228 1.000 20.86319 80 ASP A C 1
ATOM 614 O O . ASP A 1 80 ? 37.45629 3.04897 28.92013 1.000 26.01168 80 ASP A O 1
ATOM 619 N N . THR A 1 81 ? 35.64476 2.99179 27.60048 1.000 19.40260 81 THR A N 1
ATOM 620 C CA . THR A 1 81 ? 36.42554 3.11721 26.37770 1.000 21.11127 81 THR A CA 1
ATOM 621 C C . THR A 1 81 ? 35.96246 4.34138 25.60521 1.000 21.56035 81 THR A C 1
ATOM 622 O O . THR A 1 81 ? 34.78764 4.71684 25.64470 1.000 22.26505 81 THR A O 1
ATOM 626 N N . GLU A 1 82 ? 36.90680 4.96110 24.90204 1.000 21.23941 82 GLU A N 1
ATOM 627 C CA . GLU A 1 82 ? 36.57902 6.10768 24.06570 1.000 21.61997 82 GLU A CA 1
ATOM 628 C C . GLU A 1 82 ? 35.77490 5.69359 22.84129 1.000 19.18764 82 GLU A C 1
ATOM 629 O O . GLU A 1 82 ? 34.86774 6.42066 22.41914 1.000 21.76916 82 GLU A O 1
ATOM 635 N N . ARG A 1 83 ? 36.04635 4.51231 22.30107 1.000 17.09896 83 ARG A N 1
ATOM 636 C CA . ARG A 1 83 ? 35.43061 4.08006 21.05478 1.000 15.99832 83 ARG A CA 1
ATOM 637 C C . ARG A 1 83 ? 34.80166 2.70514 21.20072 1.000 16.94935 83 ARG A C 1
ATOM 638 O O . ARG A 1 83 ? 35.20544 1.89206 22.04112 1.000 17.66780 83 ARG A O 1
ATOM 646 N N . SER A 1 84 ? 33.80887 2.45517 20.35205 1.000 15.98996 84 SER A N 1
ATOM 647 C CA . SER A 1 84 ? 33.18174 1.15342 20.22424 1.000 14.55622 84 SER A CA 1
ATOM 648 C C . SER A 1 84 ? 33.41562 0.66966 18.80316 1.000 16.62733 84 SER A C 1
ATOM 649 O O . SER A 1 84 ? 33.36969 1.46703 17.86323 1.000 16.23686 84 SER A O 1
ATOM 652 N N . GLY A 1 85 ? 33.70057 -0.62087 18.64718 1.000 14.72202 85 GLY A N 1
ATOM 653 C CA . GLY A 1 85 ? 33.78327 -1.21351 17.32413 1.000 11.92469 85 GLY A CA 1
ATOM 654 C C . GLY A 1 85 ? 32.42270 -1.69169 16.85772 1.000 12.39976 85 GLY A C 1
ATOM 655 O O . GLY A 1 85 ? 31.54885 -2.02630 17.65613 1.000 14.27205 85 GLY A O 1
ATOM 656 N N . LEU A 1 86 ? 32.23010 -1.67679 15.53823 1.000 12.45051 86 LEU A N 1
ATOM 657 C CA . LEU A 1 86 ? 31.01281 -2.19210 14.92955 1.000 11.99978 86 LEU A CA 1
ATOM 658 C C . LEU A 1 86 ? 31.39932 -3.05164 13.73359 1.000 12.14532 86 LEU A C 1
ATOM 659 O O . LEU A 1 86 ? 32.18563 -2.61874 12.88823 1.000 12.91593 86 LEU A O 1
ATOM 664 N N . ILE A 1 87 ? 30.85695 -4.26670 13.65764 1.000 10.49595 87 ILE A N 1
ATOM 665 C CA . ILE A 1 87 ? 31.09700 -5.16348 12.52892 1.000 11.73167 87 ILE A CA 1
ATOM 666 C C . ILE A 1 87 ? 29.78332 -5.78301 12.07761 1.000 12.24132 87 ILE A C 1
ATOM 667 O O . ILE A 1 87 ? 28.97348 -6.22481 12.90091 1.000 12.06548 87 ILE A O 1
ATOM 672 N N . ILE A 1 88 ? 29.57492 -5.83183 10.76623 1.000 11.53990 88 ILE A N 1
ATOM 673 C CA . ILE A 1 88 ? 28.59797 -6.73364 10.17684 1.000 11.32123 88 ILE A CA 1
ATOM 674 C C . ILE A 1 88 ? 29.35634 -7.70377 9.28160 1.000 11.49449 88 ILE A C 1
ATOM 675 O O . ILE A 1 88 ? 30.12064 -7.28024 8.40503 1.000 12.58012 88 ILE A O 1
ATOM 680 N N . ALA A 1 89 ? 29.16242 -9.00091 9.51431 1.000 13.53120 89 ALA A N 1
ATOM 681 C CA . ALA A 1 89 ? 29.83168 -10.01998 8.71809 1.000 12.63061 89 ALA A CA 1
ATOM 682 C C . ALA A 1 89 ? 28.78502 -10.96362 8.13755 1.000 16.17216 89 ALA A C 1
ATOM 683 O O . ALA A 1 89 ? 28.51931 -10.93328 6.92934 1.000 15.17900 89 ALA A O 1
ATOM 685 N N . GLY A 1 90 ? 28.17015 -11.78909 8.98804 1.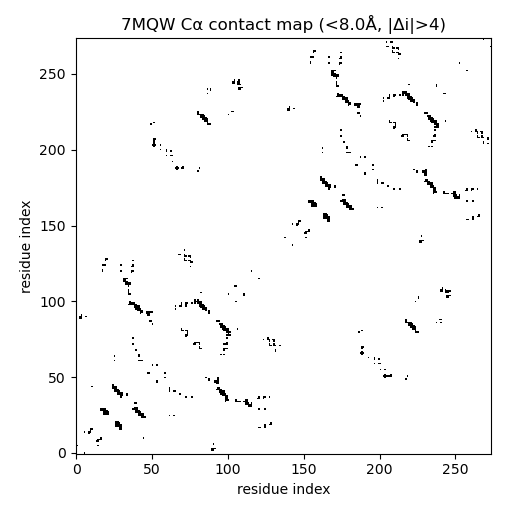000 14.23031 90 GLY A N 1
ATOM 686 C CA . GLY A 1 90 ? 27.09715 -12.66718 8.55639 1.000 14.42726 90 GLY A CA 1
ATOM 687 C C . GLY A 1 90 ? 27.53209 -14.01132 8.01463 1.000 15.49862 90 GLY A C 1
ATOM 688 O O . GLY A 1 90 ? 26.67597 -14.79333 7.57261 1.000 18.73864 90 GLY A O 1
ATOM 689 N N . LEU A 1 91 ? 28.82515 -14.31788 8.04863 1.000 15.43514 91 LEU A N 1
ATOM 690 C CA . LEU A 1 91 ? 29.31125 -15.57481 7.49923 1.000 15.20605 91 LEU A CA 1
ATOM 691 C C . LEU A 1 91 ? 29.05627 -16.75775 8.42349 1.000 19.23020 91 LEU A C 1
ATOM 692 O O . LEU A 1 91 ? 29.11381 -17.90402 7.96865 1.000 21.27288 91 LEU A O 1
ATOM 697 N N . GLU A 1 92 ? 28.77897 -16.51787 9.70310 1.000 16.76832 92 GLU A N 1
ATOM 698 C CA . GLU A 1 92 ? 28.53197 -17.62055 10.62470 1.000 17.37303 92 GLU A CA 1
ATOM 699 C C . GLU A 1 92 ? 27.05496 -17.86917 10.88028 1.000 19.02171 92 GLU A C 1
ATOM 700 O O . GLU A 1 92 ? 26.63943 -19.02742 11.00768 1.000 22.58138 92 GLU A O 1
ATOM 706 N N . VAL A 1 93 ? 26.25028 -16.81237 10.97219 1.000 17.81804 93 VAL A N 1
ATOM 707 C CA . VAL A 1 93 ? 24.83412 -16.92853 11.28566 1.000 17.60372 93 VAL A CA 1
ATOM 708 C C . VAL A 1 93 ? 24.06289 -16.11431 10.26263 1.000 16.75496 93 VAL A C 1
ATOM 709 O O . VAL A 1 93 ? 24.24709 -14.89621 10.16990 1.000 14.85636 93 VAL A O 1
ATOM 713 N N . PRO A 1 94 ? 23.16290 -16.73720 9.46694 1.000 17.73415 94 PRO A N 1
ATOM 714 C CA . PRO A 1 94 ? 22.43626 -16.02913 8.40747 1.000 15.80729 94 PRO A CA 1
ATOM 715 C C . PRO A 1 94 ? 21.17576 -15.32752 8.90448 1.000 16.97734 94 PRO A C 1
ATOM 716 O O . PRO A 1 94 ? 20.10810 -15.40228 8.29323 1.000 18.73680 94 PRO A O 1
ATOM 720 N N . HIS A 1 95 ? 21.29139 -14.65174 10.04085 1.000 15.06457 95 HIS A N 1
ATOM 721 C CA . HIS A 1 95 ? 20.25888 -13.77919 10.57939 1.000 15.46649 95 HIS A CA 1
ATOM 722 C C . HIS A 1 95 ? 20.99556 -12.49995 10.91154 1.000 16.42505 95 HIS A C 1
ATOM 723 O O . HIS A 1 95 ? 21.95375 -12.54538 11.69415 1.000 15.65094 95 HIS A O 1
ATOM 730 N N . LEU A 1 96 ? 20.59317 -11.39029 10.28632 1.000 14.65099 96 LEU A N 1
ATOM 731 C CA . LEU A 1 96 ? 21.25741 -10.10049 10.45895 1.000 15.45091 96 LEU A CA 1
ATOM 732 C C . LEU A 1 96 ? 21.56811 -9.83487 11.92304 1.000 16.17188 96 LEU A C 1
ATOM 733 O O . LEU A 1 96 ? 20.69818 -9.94746 12.78764 1.000 15.77931 96 LEU A O 1
ATOM 738 N N . HIS A 1 97 ? 22.82093 -9.49775 12.20079 1.000 14.24500 97 HIS A N 1
ATOM 739 C CA . HIS A 1 97 ? 23.17085 -9.09650 13.55237 1.000 14.38001 97 HIS A CA 1
ATOM 740 C C . HIS A 1 97 ? 24.38436 -8.19184 13.47978 1.000 17.18272 97 HIS A C 1
ATOM 741 O O . HIS A 1 97 ? 25.32072 -8.46098 12.72118 1.000 17.75597 97 HIS A O 1
ATOM 748 N N . VAL A 1 98 ? 24.34311 -7.11080 14.24687 1.000 13.29673 98 VAL A N 1
ATOM 749 C CA . VAL A 1 98 ? 25.41750 -6.12576 14.28313 1.000 12.18679 98 VAL A CA 1
ATOM 750 C C . VAL A 1 98 ? 26.24561 -6.38651 15.52799 1.000 11.95748 98 VAL A C 1
ATOM 751 O O . VAL A 1 98 ? 25.70705 -6.40992 16.64037 1.000 12.34881 98 VAL A O 1
ATOM 755 N N . HIS A 1 99 ? 27.54127 -6.60525 15.33621 1.000 11.36837 99 HIS A N 1
ATOM 756 C CA . HIS A 1 99 ? 28.48906 -6.72447 16.44154 1.000 10.36725 99 HIS A CA 1
ATOM 757 C C . HIS A 1 99 ? 28.83925 -5.33794 16.95378 1.000 12.35138 99 HIS A C 1
ATOM 758 O O . HIS A 1 99 ? 29.32313 -4.50403 16.18061 1.000 12.39391 99 HIS A O 1
ATOM 765 N N . VAL A 1 100 ? 28.64829 -5.09928 18.25424 1.000 11.87809 100 VAL A N 1
ATOM 766 C CA . VAL A 1 100 ? 28.99804 -3.82630 18.87954 1.000 12.63167 100 VAL A CA 1
ATOM 767 C C . VAL A 1 100 ? 29.78219 -4.13875 20.15533 1.000 11.80634 100 VAL A C 1
ATOM 768 O O . VAL A 1 100 ? 29.29761 -4.88279 21.01288 1.000 12.51448 100 VAL A O 1
ATOM 772 N N . PHE A 1 101 ? 30.99118 -3.59284 20.27869 1.000 12.37016 101 PHE A N 1
ATOM 773 C CA . PHE A 1 101 ? 31.84573 -3.97259 21.40057 1.000 12.92307 101 PHE A CA 1
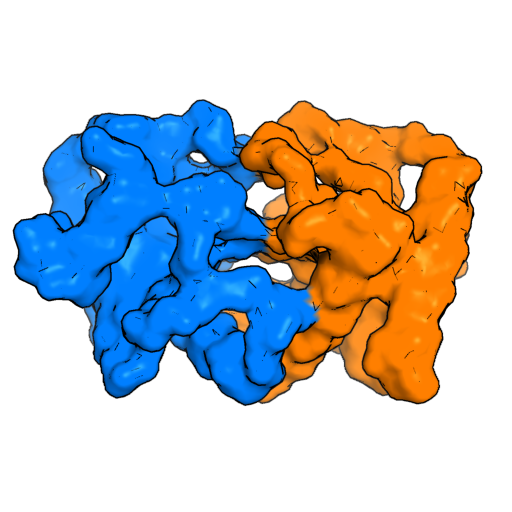ATOM 774 C C . PHE A 1 101 ? 32.76237 -2.81766 21.77913 1.000 14.43516 101 PHE A C 1
ATOM 775 O O . PHE A 1 101 ? 33.09813 -1.99442 20.92462 1.000 15.11774 101 PHE A O 1
ATOM 783 N N . PRO A 1 102 ? 33.20099 -2.73948 23.03387 1.000 13.69203 102 PRO A N 1
ATOM 784 C CA . PRO A 1 102 ? 34.25212 -1.76781 23.38192 1.000 14.27781 102 PRO A CA 1
ATOM 785 C C . PRO A 1 102 ? 35.52556 -2.07262 22.60677 1.000 16.38535 102 PRO A C 1
ATOM 786 O O . PRO A 1 102 ? 35.93344 -3.22763 22.48670 1.000 18.60627 102 PRO A O 1
ATOM 790 N N . ALA A 1 103 ? 36.13499 -1.03797 22.02962 1.000 15.39986 103 ALA A N 1
ATOM 791 C CA . ALA A 1 103 ? 37.32468 -1.21978 21.21480 1.000 16.07829 103 ALA A CA 1
ATOM 792 C C . ALA A 1 103 ? 38.51592 -0.53286 21.86533 1.000 20.38611 103 ALA A C 1
ATOM 793 O O . ALA A 1 103 ? 38.43437 0.64498 22.22774 1.000 24.40322 103 ALA A O 1
ATOM 795 N N . ARG A 1 104 ? 39.62807 -1.26090 21.98447 1.000 18.95143 104 ARG A N 1
ATOM 796 C CA . ARG A 1 104 ? 40.83756 -0.70160 22.58247 1.000 20.19447 104 ARG A CA 1
ATOM 797 C C . ARG A 1 104 ? 42.03290 -0.88125 21.65745 1.000 25.15363 104 ARG A C 1
ATOM 798 O O . ARG A 1 104 ? 42.93853 -0.03916 21.62804 1.000 24.95085 104 ARG A O 1
ATOM 806 N N . ASN A 1 105 ? 42.04164 -1.98378 20.91039 1.000 20.85310 105 ASN A N 1
ATOM 807 C CA . ASN A 1 105 ? 43.18340 -2.39728 20.10815 1.000 20.90531 105 ASN A CA 1
ATOM 808 C C . ASN A 1 105 ? 42.70531 -2.77999 18.71610 1.000 20.77008 105 ASN A C 1
ATOM 809 O O . ASN A 1 105 ? 41.60328 -3.30160 18.55047 1.000 20.32854 105 ASN A O 1
ATOM 814 N N . LEU A 1 106 ? 43.54896 -2.53743 17.70952 1.000 23.34714 106 LEU A N 1
ATOM 815 C CA . LEU A 1 106 ? 43.19395 -2.98425 16.36518 1.000 21.40487 106 LEU A CA 1
ATOM 816 C C . LEU A 1 106 ? 42.95185 -4.48784 16.31955 1.000 22.83117 106 LEU A C 1
ATOM 817 O O . LEU A 1 106 ? 42.10371 -4.96124 15.54608 1.000 20.21596 106 LEU A O 1
ATOM 822 N N . SER A 1 107 ? 43.66751 -5.25233 17.14919 1.000 22.90440 107 SER A N 1
ATOM 823 C CA . SER A 1 107 ? 43.48548 -6.69699 17.17855 1.000 23.14476 107 SER A CA 1
ATOM 824 C C . SER A 1 107 ? 42.13046 -7.11226 17.73273 1.000 26.77959 107 SER A C 1
ATOM 825 O O . SER A 1 107 ? 41.75726 -8.27943 17.57753 1.000 25.88127 107 SER A O 1
ATOM 828 N N . ASP A 1 108 ? 41.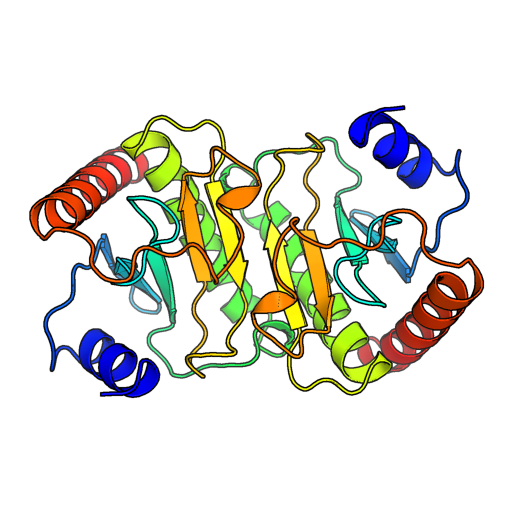38561 -6.19401 18.35988 1.000 23.79519 108 ASP A N 1
ATOM 829 C CA . ASP A 1 108 ? 40.03742 -6.52803 18.81042 1.000 25.06421 108 ASP A CA 1
ATOM 830 C C . ASP A 1 108 ? 39.12395 -6.86245 17.64107 1.000 24.72227 108 ASP A C 1
ATOM 831 O O . ASP A 1 108 ? 38.15073 -7.60570 17.81113 1.000 26.75905 108 ASP A O 1
ATOM 836 N N . PHE A 1 109 ? 39.41761 -6.31871 16.45472 1.000 20.99448 109 PHE A N 1
ATOM 837 C CA . PHE A 1 109 ? 38.63367 -6.52381 15.23637 1.000 20.97215 109 PHE A CA 1
ATOM 838 C C . PHE A 1 109 ? 39.22816 -7.72561 14.51896 1.000 25.91417 109 PHE A C 1
ATOM 839 O O . PHE A 1 109 ? 40.20638 -7.60167 13.78185 1.000 36.55532 109 PHE A O 1
ATOM 847 N N . GLY A 1 110 ? 38.63911 -8.88667 14.72210 1.000 30.59598 110 GLY A N 1
ATOM 848 C CA . GLY A 1 110 ? 39.22423 -10.08549 14.16920 1.000 32.92762 110 GLY A CA 1
ATOM 849 C C . GLY A 1 110 ? 38.55259 -11.29424 14.76382 1.000 30.51685 110 GLY A C 1
ATOM 850 O O . GLY A 1 110 ? 38.52558 -11.46539 15.98747 1.000 34.58828 110 GLY A O 1
ATOM 851 N N . PHE A 1 111 ? 37.98431 -12.13230 13.91065 1.000 22.72824 111 PHE A N 1
ATOM 852 C CA . PHE A 1 111 ? 37.22473 -13.26435 14.40684 1.000 23.20697 111 PHE A CA 1
ATOM 853 C C . PHE A 1 111 ? 38.10763 -14.36370 14.97790 1.000 25.97428 111 PHE A C 1
ATOM 854 O O . PHE A 1 111 ? 37.62684 -15.15902 15.79368 1.000 26.40581 111 PHE A O 1
ATOM 862 N N . ALA A 1 112 ? 39.38640 -14.40579 14.60069 1.000 25.14744 112 ALA A N 1
ATOM 863 C CA . ALA A 1 112 ? 40.26030 -15.46451 15.09609 1.000 30.96293 112 ALA A CA 1
ATOM 864 C C . ALA A 1 112 ? 40.56716 -15.30592 16.58096 1.000 33.50578 112 ALA A C 1
ATOM 865 O O . ALA A 1 112 ? 40.82426 -16.30413 17.26536 1.000 38.43432 112 ALA A O 1
ATOM 867 N N . ASN A 1 113 ? 40.52915 -14.08022 17.10304 1.000 28.40457 113 ASN A N 1
ATOM 868 C CA . ASN A 1 113 ? 40.95333 -13.80339 18.47098 1.000 32.28110 113 ASN A CA 1
ATOM 869 C C . ASN A 1 113 ? 39.81098 -13.80594 19.48931 1.000 29.04400 113 ASN A C 1
ATOM 870 O O . ASN A 1 113 ? 40.02452 -13.37126 20.62560 1.000 29.09224 113 ASN A O 1
ATOM 875 N N . VAL A 1 114 ? 38.61874 -14.28736 19.12563 1.000 26.27031 114 VAL A N 1
ATOM 876 C CA . VAL A 1 114 ? 37.48977 -14.21548 20.05305 1.000 22.29431 114 VAL A CA 1
ATOM 877 C C . VAL A 1 114 ? 37.71576 -15.14401 21.23912 1.000 23.67085 114 VAL A C 1
ATOM 878 O O . VAL A 1 114 ? 38.45458 -16.13664 21.16555 1.000 23.06972 114 VAL A O 1
ATOM 882 N N . ASP A 1 115 ? 37.06635 -14.81609 22.35291 1.000 21.44232 115 ASP A N 1
ATOM 883 C CA . ASP A 1 115 ? 37.05306 -15.68997 23.51451 1.000 20.11242 115 ASP A CA 1
ATOM 884 C C . ASP A 1 115 ? 35.97371 -16.73928 23.30248 1.000 20.86607 115 ASP A C 1
ATOM 885 O O . ASP A 1 115 ? 34.78595 -16.41573 23.29654 1.000 21.74530 115 ASP A O 1
ATOM 890 N N . ARG A 1 116 ? 36.37258 -17.99021 23.10416 1.000 21.02094 116 ARG A N 1
ATOM 891 C CA . ARG A 1 116 ? 35.39005 -19.03510 22.87857 1.000 23.58876 116 ARG A CA 1
ATOM 892 C C . ARG A 1 116 ? 34.83230 -19.59076 24.17679 1.000 22.90233 116 ARG A C 1
ATOM 893 O O . ARG A 1 116 ? 33.91474 -20.41514 24.14008 1.000 25.99599 116 ARG A O 1
ATOM 901 N N . ASN A 1 117 ? 35.33352 -19.13251 25.32340 1.000 20.97691 117 ASN A N 1
ATOM 902 C CA . ASN A 1 117 ? 34.84563 -19.67598 26.58381 1.000 22.61936 117 ASN A CA 1
ATOM 903 C C . ASN A 1 117 ? 34.83806 -18.61161 27.67660 1.000 22.08578 117 ASN A C 1
ATOM 904 O O . ASN A 1 117 ? 35.49696 -18.77528 28.71317 1.000 20.52552 117 ASN A O 1
ATOM 909 N N . PRO A 1 118 ? 34.09056 -17.52230 27.49520 1.000 18.32397 118 PRO A N 1
ATOM 910 C CA . PRO A 1 118 ? 34.06036 -16.46997 28.51623 1.000 19.54299 118 PRO A CA 1
ATOM 911 C C . PRO A 1 118 ? 33.46738 -16.97539 29.82729 1.000 19.93752 118 PRO A C 1
ATOM 912 O O . PRO A 1 118 ? 32.54711 -17.79513 29.84160 1.000 18.38663 118 PRO A O 1
ATOM 916 N N . SER A 1 119 ? 34.00898 -16.47628 30.93496 1.000 18.63245 119 SER A N 1
ATOM 917 C CA . SER A 1 119 ? 33.53224 -16.90644 32.24079 1.000 19.72749 119 SER A CA 1
ATOM 918 C C . SER A 1 119 ? 32.10813 -16.40398 32.48127 1.000 18.92814 119 SER A C 1
ATOM 919 O O . SER A 1 119 ? 31.72239 -15.33861 31.98847 1.000 17.27644 119 SER A O 1
ATOM 922 N N . PRO A 1 120 ? 31.30032 -17.16246 33.22510 1.000 19.18225 120 PRO A N 1
ATOM 923 C CA . PRO A 1 120 ? 29.94185 -16.68746 33.52818 1.000 17.84738 120 PRO A CA 1
ATOM 924 C C . PRO A 1 120 ? 29.91391 -15.33447 34.22676 1.000 18.77930 120 PRO A C 1
ATOM 925 O O . PRO A 1 120 ? 29.06548 -14.49550 33.88971 1.000 15.76049 120 PRO A O 1
ATOM 929 N N . GLU A 1 121 ? 30.80250 -15.08529 35.19464 1.000 16.43509 121 GLU A N 1
ATOM 930 C CA . GLU A 1 121 ? 30.75586 -13.78204 35.84889 1.000 16.97022 121 GLU A CA 1
ATOM 931 C C . GLU A 1 121 ? 31.07626 -12.65424 34.87307 1.000 16.66227 121 GLU A C 1
ATOM 932 O O . GLU A 1 121 ? 30.47200 -11.57643 34.95072 1.000 17.02696 121 GLU A O 1
ATOM 938 N N . SER A 1 122 ? 32.01552 -12.87921 33.94393 1.000 16.95884 122 SER A N 1
ATOM 939 C CA . SER A 1 122 ? 32.35374 -11.82156 32.99459 1.000 16.58700 122 SER A CA 1
ATOM 940 C C . SER A 1 122 ? 31.14303 -11.45407 32.14840 1.000 16.20134 122 SER A C 1
ATOM 941 O O . SER A 1 122 ? 30.91089 -10.27452 31.84887 1.000 14.77060 122 SER A O 1
ATOM 944 N N . LEU A 1 123 ? 30.33635 -12.44938 31.79331 1.000 14.25412 123 LEU A N 1
ATOM 945 C CA . LEU A 1 123 ? 29.13003 -12.17045 31.02406 1.000 14.57619 123 LEU A CA 1
ATOM 946 C C . LEU A 1 123 ? 28.06072 -11.53187 31.90432 1.000 13.49863 123 LEU A C 1
ATOM 947 O O . LEU A 1 123 ? 27.37827 -10.59343 31.47529 1.000 14.15569 123 LEU A O 1
ATOM 952 N N . ASP A 1 124 ? 27.91016 -12.01782 33.14900 1.000 13.71556 124 ASP A N 1
ATOM 953 C CA . ASP A 1 124 ? 26.97061 -11.38963 34.07435 1.000 15.49586 124 ASP A CA 1
ATOM 954 C C . ASP A 1 124 ? 27.29125 -9.91528 34.26215 1.000 13.81209 124 ASP A C 1
ATOM 955 O O . ASP A 1 124 ? 26.38901 -9.06724 34.30221 1.000 14.22103 124 ASP A O 1
ATOM 960 N N . GLU A 1 125 ? 28.57588 -9.60620 34.42693 1.000 14.02163 125 GLU A N 1
ATOM 961 C CA . GLU A 1 125 ? 28.99431 -8.23949 34.69987 1.000 14.33149 125 GLU A CA 1
ATOM 962 C C . GLU A 1 125 ? 28.83525 -7.35852 33.47369 1.000 12.74507 125 GLU A C 1
ATOM 963 O O . GLU A 1 125 ? 28.39345 -6.21222 33.59761 1.000 14.30991 125 GLU A O 1
ATOM 969 N N . ALA A 1 126 ? 29.17977 -7.87905 32.29304 1.000 13.63510 126 ALA A N 1
ATOM 970 C CA . ALA A 1 126 ? 28.91681 -7.14248 31.05898 1.000 13.89587 126 ALA A CA 1
ATOM 971 C C . ALA A 1 126 ? 27.43507 -6.80558 30.94092 1.000 13.94124 126 ALA A C 1
ATOM 972 O O . ALA A 1 126 ? 27.06125 -5.65905 30.65430 1.000 13.45277 126 ALA A O 1
ATOM 974 N N . GLN A 1 127 ? 26.57172 -7.79695 31.18114 1.000 12.92353 127 GLN A N 1
ATOM 975 C CA . GLN A 1 127 ? 25.13518 -7.57070 31.06979 1.000 12.90166 127 GLN A CA 1
ATOM 976 C C . GLN A 1 127 ? 24.67111 -6.50145 32.04243 1.000 14.17529 127 GLN A C 1
ATOM 977 O O . GLN A 1 127 ? 23.95129 -5.57241 31.66750 1.000 14.73735 127 GLN A O 1
ATOM 983 N N . ALA A 1 128 ? 25.07041 -6.62590 33.30954 1.000 13.09447 128 ALA A N 1
ATOM 984 C CA . ALA A 1 128 ? 24.64477 -5.66256 34.31556 1.000 14.50881 128 ALA A CA 1
ATOM 985 C C . ALA A 1 128 ? 25.17836 -4.26386 34.02663 1.000 14.82566 128 ALA A C 1
ATOM 986 O O . ALA A 1 128 ? 24.47139 -3.27078 34.23463 1.000 15.65955 128 ALA A O 1
ATOM 988 N N . LYS A 1 129 ? 26.43646 -4.15898 33.58890 1.000 13.12187 129 LYS A N 1
ATOM 989 C CA . LYS A 1 129 ? 27.01052 -2.83988 33.32505 1.000 14.43066 129 LYS A CA 1
ATOM 990 C C . LYS A 1 129 ? 26.36761 -2.19102 32.10525 1.000 15.40636 129 LYS A C 1
ATOM 991 O O . LYS A 1 129 ? 26.09449 -0.98279 32.11025 1.000 16.04237 129 LYS A O 1
ATOM 997 N N . ILE A 1 130 ? 26.09614 -2.97468 31.05769 1.000 13.47745 130 ILE A N 1
ATOM 998 C CA . ILE A 1 130 ? 25.44281 -2.40290 29.88438 1.000 13.28564 130 ILE A CA 1
ATOM 999 C C . ILE A 1 130 ? 24.01884 -1.97904 30.22574 1.000 16.15949 130 ILE A C 1
ATOM 1000 O O . ILE A 1 130 ? 23.57272 -0.89522 29.83102 1.000 15.13913 130 ILE A O 1
ATOM 1005 N N . LYS A 1 131 ? 23.28642 -2.81076 30.98250 1.000 14.75529 131 LYS A N 1
ATOM 1006 C CA . LYS A 1 131 ? 21.93851 -2.41809 31.38618 1.000 17.14235 131 LYS A CA 1
ATOM 1007 C C . LYS A 1 131 ? 21.96077 -1.14537 32.22737 1.000 18.67882 131 LYS A C 1
ATOM 1008 O O . LYS A 1 131 ? 21.09162 -0.27865 32.07369 1.000 19.24521 131 LYS A O 1
ATOM 1014 N N . ALA A 1 132 ? 22.94646 -1.01101 33.11861 1.000 17.35220 132 ALA A N 1
ATOM 1015 C CA . ALA A 1 132 ? 23.03112 0.20215 33.92918 1.000 20.54737 132 ALA A CA 1
ATOM 1016 C C . ALA A 1 132 ? 23.30863 1.42006 33.05838 1.000 19.92707 132 ALA A C 1
ATOM 1017 O O . ALA A 1 132 ? 22.70127 2.48163 33.24647 1.000 21.48076 132 ALA A O 1
ATOM 1019 N N . ALA A 1 133 ? 24.20672 1.27880 32.07836 1.000 17.10210 133 ALA A N 1
ATOM 1020 C CA . ALA A 1 133 ? 24.50552 2.39836 31.19577 1.000 18.92801 133 ALA A CA 1
ATOM 1021 C C . ALA A 1 133 ? 23.29629 2.76725 30.34879 1.000 19.39359 133 ALA A C 1
ATOM 1022 O O . ALA A 1 133 ? 23.02100 3.95472 30.13803 1.000 20.32360 133 ALA A O 1
ATOM 1024 N N . LEU A 1 134 ? 22.56546 1.76371 29.85150 1.000 16.85322 134 LEU A N 1
ATOM 1025 C CA . LEU A 1 134 ? 21.38059 2.04662 29.05050 1.000 19.07559 134 LEU A CA 1
ATOM 1026 C C . LEU A 1 134 ? 20.33183 2.79244 29.86140 1.000 23.39277 134 LEU A C 1
ATOM 1027 O O . LEU A 1 134 ? 19.68239 3.71162 29.34615 1.000 24.37844 134 LEU A O 1
ATOM 1032 N N . ALA A 1 135 ? 20.14674 2.40551 31.12851 1.000 21.91147 135 ALA A N 1
ATOM 1033 C CA . ALA A 1 135 ? 19.19007 3.10994 31.97482 1.000 22.07185 135 ALA A CA 1
ATO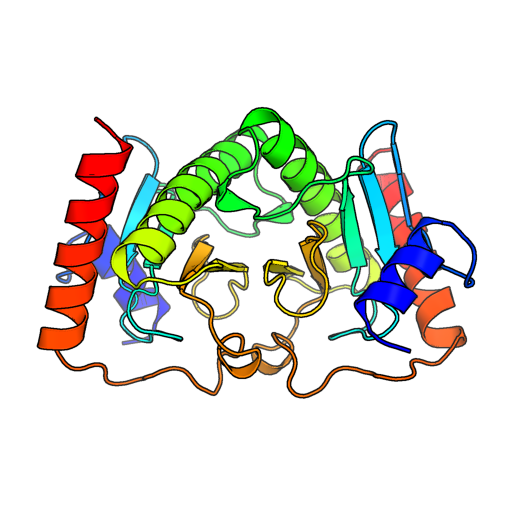M 1034 C C . ALA A 1 135 ? 19.59114 4.56662 32.14571 1.000 26.30380 135 ALA A C 1
ATOM 1035 O O . ALA A 1 135 ? 18.73859 5.46118 32.09523 1.000 28.33524 135 ALA A O 1
ATOM 1037 N N . ASP A 1 136 ? 20.88712 4.82723 32.33748 1.000 22.77171 136 ASP A N 1
ATOM 1038 C CA . ASP A 1 136 ? 21.35546 6.20776 32.41933 1.000 23.82340 136 ASP A CA 1
ATOM 1039 C C . ASP A 1 136 ? 21.09653 6.94439 31.11201 1.000 25.72194 136 ASP A C 1
ATOM 1040 O O . ASP A 1 136 ? 20.61740 8.08219 31.11175 1.000 27.59165 136 ASP A O 1
ATOM 1045 N N . LEU A 1 137 ? 21.40655 6.30233 29.98164 1.000 23.33196 137 LEU A N 1
ATOM 1046 C CA . LEU A 1 137 ? 21.30170 6.97583 28.69102 1.000 27.70686 137 LEU A CA 1
ATOM 1047 C C . LEU A 1 137 ? 19.85515 7.21026 28.28556 1.000 31.31543 137 LEU A C 1
ATOM 1048 O O . LEU A 1 137 ? 19.56176 8.18781 27.58736 1.000 37.12652 137 LEU A O 1
ATOM 1053 N N . GLN A 1 138 ? 18.94669 6.32665 28.68818 1.000 30.69511 138 GLN A N 1
ATOM 1054 C CA . GLN A 1 138 ? 17.55327 6.41032 28.27172 1.000 31.79098 138 GLN A CA 1
ATOM 1055 C C . GLN A 1 138 ? 16.70463 7.24994 29.21559 1.000 37.13104 138 GLN A C 1
ATOM 1056 O O . GLN A 1 138 ? 15.52011 7.46450 28.93648 1.000 43.99394 138 GLN A O 1
ATOM 1062 N N . SER A 1 139 ? 17.28051 7.74265 30.30725 1.000 32.73875 139 SER A N 1
ATOM 1063 C CA . SER A 1 139 ? 16.56771 8.62096 31.22499 1.000 41.89840 139 SER A CA 1
ATOM 1064 C C . SER A 1 139 ? 16.75326 10.08438 30.82612 1.000 47.61807 139 SER A C 1
ATOM 1065 O O . SER A 1 139 ? 17.73786 10.72350 31.20789 1.000 53.72222 139 SER A O 1
ATOM 1068 N N . MET B 1 3 ? 54.56976 9.17812 7.14857 1.000 51.59324 3 MET B N 1
ATOM 1069 C CA . MET B 1 3 ? 53.22430 9.73671 7.04300 1.000 46.47365 3 MET B CA 1
ATOM 1070 C C . MET B 1 3 ? 52.18337 8.83652 7.71302 1.000 43.15350 3 MET B C 1
ATOM 1071 O O . MET B 1 3 ? 52.04009 7.66181 7.35774 1.000 42.70496 3 MET B O 1
ATOM 1076 N N . SER B 1 4 ? 51.45360 9.40152 8.67342 1.000 33.96442 4 SER B N 1
ATOM 1077 C CA . SER B 1 4 ? 50.45223 8.64327 9.40995 1.000 34.87537 4 SER B CA 1
ATOM 1078 C C . SER B 1 4 ? 49.24109 8.33944 8.53062 1.000 33.14357 4 SER B C 1
ATOM 1079 O O . SER B 1 4 ? 49.01045 8.96507 7.49114 1.000 30.37670 4 SER B O 1
ATOM 1082 N N . MET B 1 5 ? 48.45217 7.35968 8.96966 1.000 27.86924 5 MET B N 1
ATOM 1083 C CA . MET B 1 5 ? 47.25231 7.01645 8.21999 1.000 28.51744 5 MET B CA 1
ATOM 1084 C C . MET B 1 5 ? 46.26426 8.17106 8.20195 1.000 27.22828 5 MET B C 1
ATOM 1085 O O . MET B 1 5 ? 45.56944 8.37494 7.19829 1.000 23.74627 5 MET B O 1
ATOM 1090 N N . ALA B 1 6 ? 46.20364 8.94461 9.28785 1.000 26.01876 6 ALA B N 1
ATOM 1091 C CA . ALA B 1 6 ? 45.33268 10.11342 9.32655 1.000 25.29715 6 ALA B CA 1
ATOM 1092 C C . ALA B 1 6 ? 45.76949 11.15896 8.30627 1.000 25.86896 6 ALA B C 1
ATOM 1093 O O . ALA B 1 6 ? 44.93322 11.75162 7.61363 1.000 24.51588 6 ALA B O 1
ATOM 1095 N N . THR B 1 7 ? 47.07733 11.39649 8.19881 1.000 26.32668 7 THR B N 1
ATOM 1096 C CA . THR B 1 7 ? 47.57103 12.36644 7.22702 1.000 25.23969 7 THR B CA 1
ATOM 1097 C C . THR B 1 7 ? 47.27392 11.91188 5.80494 1.000 26.11015 7 THR B C 1
ATOM 1098 O O . THR B 1 7 ? 46.81970 12.71116 4.97209 1.000 24.17853 7 THR B O 1
ATOM 1102 N N . VAL B 1 8 ? 47.50896 10.62822 5.51371 1.000 24.38814 8 VAL B N 1
ATOM 1103 C CA . VAL B 1 8 ? 47.23060 10.09471 4.18153 1.000 23.98377 8 VAL B CA 1
ATOM 1104 C C . VAL B 1 8 ? 45.74224 10.18160 3.86585 1.000 22.67936 8 VAL B C 1
ATOM 1105 O O . VAL B 1 8 ? 45.34852 10.54044 2.75041 1.000 21.86767 8 VAL B O 1
ATOM 1109 N N . PHE B 1 9 ? 44.89377 9.83065 4.83132 1.000 22.00903 9 PHE B N 1
ATOM 1110 C CA . PHE B 1 9 ? 43.44685 9.92902 4.65249 1.000 20.79360 9 PHE B CA 1
ATOM 1111 C C . PHE B 1 9 ? 43.03131 11.34667 4.26661 1.000 21.53507 9 PHE B C 1
ATOM 1112 O O . PHE B 1 9 ? 42.26336 11.54938 3.32013 1.000 19.07955 9 PHE B O 1
ATOM 1120 N N . THR B 1 10 ? 43.53263 12.34524 4.99625 1.000 21.87731 10 THR B N 1
ATOM 1121 C CA . THR B 1 10 ? 43.15010 13.72662 4.72228 1.000 22.79529 10 THR B CA 1
ATOM 1122 C C . THR B 1 10 ? 43.66463 14.17324 3.35720 1.000 21.86843 10 THR B C 1
ATOM 1123 O O . THR B 1 10 ? 42.97524 14.89995 2.62405 1.000 21.54523 10 THR B O 1
ATOM 1127 N N . LYS B 1 11 ? 44.85384 13.70908 2.97777 1.000 20.13989 11 LYS B N 1
ATOM 1128 C CA . LYS B 1 11 ? 45.35633 14.00162 1.63697 1.000 20.27432 11 LYS B CA 1
ATOM 1129 C C . LYS B 1 11 ? 44.44913 13.39534 0.57128 1.000 18.94352 11 LYS B C 1
ATOM 1130 O O . LYS B 1 11 ? 44.15076 14.04387 -0.43980 1.000 18.44852 11 LYS B O 1
ATOM 1136 N N . ILE B 1 12 ? 43.97900 12.16167 0.77575 1.000 17.74744 12 ILE B N 1
ATOM 1137 C CA . ILE B 1 12 ? 43.12872 11.54306 -0.24497 1.000 16.66258 12 ILE B CA 1
ATOM 1138 C C . ILE B 1 12 ? 41.81456 12.30010 -0.36877 1.000 17.22310 12 ILE B C 1
ATOM 1139 O O . ILE B 1 12 ? 41.35152 12.60621 -1.47702 1.000 16.15298 12 ILE B O 1
ATOM 1144 N N . ILE B 1 13 ? 41.19637 12.62729 0.76627 1.000 18.52685 13 ILE B N 1
ATOM 1145 C CA . ILE B 1 13 ? 39.89221 13.26238 0.69646 1.000 18.40482 13 ILE B CA 1
ATOM 1146 C C . ILE B 1 13 ? 39.99407 14.66763 0.10474 1.000 20.86882 13 ILE B C 1
ATOM 1147 O O . ILE B 1 13 ? 39.05477 15.13615 -0.55551 1.000 19.77699 13 ILE B O 1
ATOM 1152 N N . ASN B 1 14 ? 41.14603 15.32957 0.25470 1.000 16.50466 14 ASN B N 1
ATOM 1153 C CA . ASN B 1 14 ? 41.37207 16.65161 -0.30960 1.000 17.94700 14 ASN B CA 1
ATOM 1154 C C . ASN B 1 14 ? 42.04119 16.59311 -1.67748 1.000 17.05802 14 ASN B C 1
ATOM 1155 O O . ASN B 1 14 ? 42.48453 17.62948 -2.18946 1.000 17.56384 14 ASN B O 1
ATOM 1160 N N . ARG B 1 15 ? 42.10707 15.40429 -2.28467 1.000 15.62522 15 ARG B N 1
ATOM 1161 C CA . ARG B 1 15 ? 42.64826 15.21963 -3.63672 1.000 14.94001 15 ARG B CA 1
ATOM 1162 C C . ARG B 1 15 ? 44.10417 15.67397 -3.75243 1.000 15.76133 15 ARG B C 1
ATOM 1163 O O . ARG B 1 15 ? 44.55073 16.16005 -4.80528 1.000 16.00021 15 ARG B O 1
ATOM 1171 N N . GLU B 1 16 ? 44.87672 15.49569 -2.68420 1.000 16.69387 16 GLU B N 1
ATOM 1172 C CA . GLU B 1 16 ? 46.29055 15.83808 -2.69006 1.000 17.14747 16 GLU B CA 1
ATOM 1173 C C . GLU B 1 16 ? 47.18423 14.63074 -2.92686 1.000 19.78976 16 GLU B C 1
ATOM 1174 O O . GLU B 1 16 ? 48.38418 14.79728 -3.16734 1.000 19.59776 16 GLU B O 1
ATOM 1180 N N . LEU B 1 17 ? 46.61813 13.42891 -2.86068 1.000 19.45802 17 LEU B N 1
ATOM 1181 C CA . LEU B 1 17 ? 47.11867 12.14465 -3.30815 1.000 21.95146 17 LEU B CA 1
ATOM 1182 C C . LEU B 1 17 ? 46.10130 11.58581 -4.28739 1.000 22.60337 17 LEU B C 1
ATOM 1183 O O . LEU B 1 17 ? 44.90145 11.80562 -4.10850 1.000 20.11540 17 LEU B O 1
ATOM 1188 N N . PRO B 1 18 ? 46.53418 10.87675 -5.32469 1.000 23.86948 18 PRO B N 1
ATOM 1189 C CA . PRO B 1 18 ? 45.56282 10.28764 -6.25722 1.000 25.41780 18 PRO B CA 1
ATOM 1190 C C . PRO B 1 18 ? 44.65462 9.31745 -5.51984 1.000 23.49867 18 PRO B C 1
ATOM 1191 O O . PRO B 1 18 ? 45.11318 8.48323 -4.73688 1.000 27.81991 18 PRO B O 1
ATOM 1195 N N . GLY B 1 19 ? 43.35338 9.46339 -5.73651 1.000 20.01987 19 GLY B N 1
ATOM 1196 C CA . GLY B 1 19 ? 42.36641 8.62892 -5.08327 1.000 16.69594 19 GLY B CA 1
ATOM 1197 C C . GLY B 1 19 ? 41.43633 8.01691 -6.11247 1.000 17.39011 19 GLY B C 1
ATOM 1198 O O . GLY B 1 19 ? 41.24401 8.56246 -7.19878 1.000 20.27002 19 GLY B O 1
ATOM 1199 N N . ARG B 1 20 ? 40.87148 6.87739 -5.76778 1.000 14.17914 20 ARG B N 1
ATOM 1200 C CA . ARG B 1 20 ? 39.92223 6.17618 -6.63767 1.000 12.51530 20 ARG B CA 1
ATOM 1201 C C . ARG B 1 20 ? 38.54526 6.38231 -6.01446 1.000 12.23355 20 ARG B C 1
ATOM 1202 O O . ARG B 1 20 ? 38.07058 5.55569 -5.23369 1.000 11.68411 20 ARG B O 1
ATOM 1210 N N . PHE B 1 21 ? 37.90933 7.49791 -6.36161 1.000 14.25828 21 PHE B N 1
ATOM 1211 C CA . PHE B 1 21 ? 36.56977 7.78526 -5.87611 1.000 12.82121 21 PHE B CA 1
ATOM 1212 C C . PHE B 1 21 ? 35.53362 6.99019 -6.66010 1.000 14.32176 21 PHE B C 1
ATOM 1213 O O . PHE B 1 21 ? 35.64711 6.82009 -7.87829 1.000 14.41837 21 PHE B O 1
ATOM 1221 N N . VAL B 1 22 ? 34.53051 6.47635 -5.95173 1.000 13.28319 22 VAL B N 1
ATOM 1222 C CA . VAL B 1 22 ? 33.46421 5.71166 -6.59054 1.000 14.53949 22 VAL B CA 1
ATOM 1223 C C . VAL B 1 22 ? 32.09157 6.33465 -6.40119 1.000 15.68189 22 VAL B C 1
ATOM 1224 O O . VAL B 1 22 ? 31.15309 5.96794 -7.12891 1.000 17.15974 22 VAL B O 1
ATOM 1228 N N . TYR B 1 23 ? 31.93696 7.27179 -5.47676 1.000 13.47978 23 TYR B N 1
ATOM 1229 C CA . TYR B 1 23 ? 30.64119 7.86848 -5.20760 1.000 15.16520 23 TYR B CA 1
ATOM 1230 C C . TYR B 1 23 ? 30.85023 9.25063 -4.61134 1.000 17.32659 23 TYR B C 1
ATOM 1231 O O . TYR B 1 23 ? 31.75990 9.45370 -3.79846 1.000 16.37506 23 TYR B O 1
ATOM 1240 N N . GLU B 1 24 ? 30.00513 10.19494 -5.01165 1.000 18.07940 24 GLU B N 1
ATOM 1241 C CA . GLU B 1 24 ? 29.92403 11.45912 -4.29434 1.000 18.02459 24 GLU B CA 1
ATOM 1242 C C . GLU B 1 24 ? 28.51624 12.02872 -4.37724 1.000 22.79167 24 GLU B C 1
ATOM 1243 O O . GLU B 1 24 ? 27.86845 11.97679 -5.42781 1.000 22.32295 24 GLU B O 1
ATOM 1249 N N . ASP B 1 25 ? 28.03867 12.54736 -3.24966 1.000 21.61579 25 ASP B N 1
ATOM 1250 C CA . ASP B 1 25 ? 26.87637 13.42625 -3.27911 1.000 22.69233 25 ASP B CA 1
ATOM 1251 C C . ASP B 1 25 ? 27.18775 14.65519 -2.43096 1.000 24.36174 25 ASP B C 1
ATOM 1252 O O . ASP B 1 25 ? 28.34763 14.88555 -2.07217 1.000 22.52379 25 ASP B O 1
ATOM 1257 N N . ASP B 1 26 ? 26.17099 15.45575 -2.11090 1.000 25.63006 26 ASP B N 1
ATOM 1258 C CA . ASP B 1 26 ? 26.42674 16.72233 -1.43770 1.000 27.83042 26 ASP B CA 1
ATOM 1259 C C . ASP B 1 26 ? 26.98104 16.53457 -0.03244 1.000 26.11797 26 ASP B C 1
ATOM 1260 O O . ASP B 1 26 ? 27.63852 17.44208 0.49084 1.000 25.47316 26 ASP B O 1
ATOM 1265 N N . ASP B 1 27 ? 26.75534 15.37373 0.58099 1.000 24.57507 27 ASP B N 1
ATOM 1266 C CA . ASP B 1 27 ? 27.09886 15.17827 1.97916 1.000 23.11507 27 ASP B CA 1
ATOM 1267 C C . ASP B 1 27 ? 28.14427 14.10512 2.21925 1.000 20.50641 27 ASP B C 1
ATOM 1268 O O . ASP B 1 27 ? 28.79788 14.13380 3.26744 1.000 22.13431 27 ASP B O 1
ATOM 1273 N N . ILE B 1 28 ? 28.33654 13.17802 1.28554 1.000 20.27694 28 ILE B N 1
ATOM 1274 C CA . ILE B 1 28 ? 29.11284 11.96753 1.53271 1.000 17.22772 28 ILE B CA 1
ATOM 1275 C C . ILE B 1 28 ? 29.95882 11.66520 0.30674 1.000 16.56730 28 ILE B C 1
ATOM 1276 O O . ILE B 1 28 ? 29.51304 11.86431 -0.82792 1.000 18.00229 28 ILE B O 1
ATOM 1281 N N . VAL B 1 29 ? 31.17337 11.16851 0.52861 1.000 15.20425 29 VAL B N 1
ATOM 1282 C CA . VAL B 1 29 ? 31.97704 10.61489 -0.55408 1.000 14.93952 29 VAL B CA 1
ATOM 1283 C C . VAL B 1 29 ? 32.32731 9.16864 -0.22383 1.000 14.09303 29 VAL B C 1
ATOM 1284 O O . VAL B 1 29 ? 32.24392 8.72360 0.92746 1.000 14.03408 29 VAL B O 1
ATOM 1288 N N . ALA B 1 30 ? 32.73023 8.42351 -1.25225 1.000 12.72468 30 ALA B N 1
ATOM 1289 C CA . ALA B 1 30 ? 33.26954 7.08705 -1.03608 1.000 12.91851 30 ALA B CA 1
ATOM 1290 C C . ALA B 1 30 ? 34.42668 6.83762 -1.99195 1.000 12.02792 30 ALA B C 1
ATOM 1291 O O . ALA B 1 30 ? 34.34760 7.17948 -3.17938 1.000 12.39163 30 ALA B O 1
ATOM 1293 N N . PHE B 1 31 ? 35.50595 6.25513 -1.46676 1.000 12.04928 31 PHE B N 1
ATOM 1294 C CA . PHE B 1 31 ? 36.71121 6.04481 -2.26469 1.000 11.40796 31 PHE B CA 1
ATOM 1295 C C . PHE B 1 31 ? 37.42916 4.79439 -1.77046 1.000 11.40757 31 PHE B C 1
ATOM 1296 O O . PHE B 1 31 ? 37.28305 4.37917 -0.61150 1.000 11.97952 31 PHE B O 1
ATOM 1304 N N . LEU B 1 32 ? 38.22888 4.20064 -2.65580 1.000 11.86745 32 LEU B N 1
ATOM 1305 C CA . LEU B 1 32 ? 38.97987 3.00652 -2.27680 1.000 12.11745 32 LEU B CA 1
ATOM 1306 C C . LEU B 1 32 ? 40.04549 3.34380 -1.23402 1.000 11.78591 32 LEU B C 1
ATOM 1307 O O . LEU B 1 32 ? 40.81317 4.29484 -1.39966 1.000 13.29668 32 LEU B O 1
ATOM 1312 N N . THR B 1 33 ? 40.08381 2.58243 -0.14604 1.000 10.69636 33 THR B N 1
ATOM 1313 C CA . THR B 1 33 ? 41.22680 2.69998 0.75164 1.000 11.83753 33 THR B CA 1
ATOM 1314 C C . THR B 1 33 ? 42.51013 2.24592 0.07152 1.000 13.12171 33 THR B C 1
ATOM 1315 O O . THR B 1 33 ? 42.50640 1.36154 -0.77708 1.000 12.31294 33 THR B O 1
ATOM 1319 N N . ILE B 1 34 ? 43.63574 2.84879 0.46197 1.000 14.02807 34 ILE B N 1
ATOM 1320 C CA . ILE B 1 34 ? 44.89977 2.39031 -0.08843 1.000 14.96592 34 ILE B CA 1
ATOM 1321 C C . ILE B 1 34 ? 45.59124 1.39158 0.83729 1.000 18.28292 34 ILE B C 1
ATOM 1322 O O . ILE B 1 34 ? 46.74706 1.02690 0.60087 1.000 21.58350 34 ILE B O 1
ATOM 1327 N N . GLU B 1 35 ? 44.88570 0.89741 1.85423 1.000 17.29819 35 GLU B N 1
ATOM 1328 C CA . GLU B 1 35 ? 45.29646 -0.28310 2.61996 1.000 20.22907 35 GLU B CA 1
ATOM 1329 C C . GLU B 1 35 ? 44.13970 -1.28059 2.69347 1.000 16.26669 35 GLU B C 1
ATOM 1330 O O . GLU B 1 35 ? 43.56908 -1.52105 3.76641 1.000 15.40435 35 GLU B O 1
ATOM 1336 N N . PRO B 1 36 ? 43.78448 -1.90105 1.56762 1.000 15.25284 36 PRO B N 1
ATOM 1337 C CA . PRO B 1 36 ? 42.55538 -2.70936 1.52219 1.000 12.82359 36 PRO B CA 1
ATOM 1338 C C . PRO B 1 36 ? 42.66190 -4.03264 2.26336 1.000 15.00621 36 PRO B C 1
ATOM 1339 O O . PRO B 1 36 ? 43.68716 -4.71652 2.20777 1.000 18.30671 36 PRO B O 1
ATOM 1343 N N . MET B 1 37 ? 41.56691 -4.38426 2.94951 1.000 13.95523 37 MET B N 1
ATOM 1344 C CA . MET B 1 37 ? 41.43519 -5.71020 3.53827 1.000 15.17432 37 MET B CA 1
ATOM 1345 C C . MET B 1 37 ? 41.19863 -6.75174 2.45990 1.000 15.46913 37 MET B C 1
ATOM 1346 O O . MET B 1 37 ? 41.65672 -7.89351 2.58286 1.000 16.88569 37 MET B O 1
ATOM 1351 N N . THR B 1 38 ? 40.44669 -6.37741 1.42071 1.000 14.64277 38 THR B N 1
ATOM 1352 C CA . THR B 1 38 ? 40.19222 -7.18388 0.23046 1.000 14.56825 38 THR B CA 1
ATOM 1353 C C . THR B 1 38 ? 40.09241 -6.20153 -0.92390 1.000 13.92261 38 THR B C 1
ATOM 1354 O O . THR B 1 38 ? 39.80951 -5.01759 -0.71871 1.000 13.72012 38 THR B O 1
ATOM 1358 N N . GLN B 1 39 ? 40.32775 -6.68666 -2.14674 1.000 14.32956 39 GLN B N 1
ATOM 1359 C CA . GLN B 1 39 ? 40.15335 -5.81852 -3.30153 1.000 13.17108 39 GLN B CA 1
ATOM 1360 C C . GLN B 1 39 ? 38.72390 -5.29282 -3.34931 1.000 14.23035 39 GLN B C 1
ATOM 1361 O O . GLN B 1 39 ? 37.77017 -6.05618 -3.19460 1.000 14.05593 39 GLN B O 1
ATOM 1367 N N . GLY B 1 40 ? 38.58376 -3.97925 -3.55051 1.000 11.73456 40 GLY B N 1
ATOM 1368 C CA . GLY B 1 40 ? 37.29128 -3.32613 -3.55546 1.000 12.25932 40 GLY B CA 1
ATOM 1369 C C . GLY B 1 40 ? 36.92371 -2.67329 -2.24372 1.000 12.20738 40 GLY B C 1
ATOM 1370 O O . GLY B 1 40 ? 35.85783 -2.05314 -2.15286 1.000 12.60983 40 GLY B O 1
ATOM 1371 N N . HIS B 1 41 ? 37.79183 -2.76923 -1.24307 1.000 11.39727 41 HIS B N 1
ATOM 1372 C CA . HIS B 1 41 ? 37.54390 -2.16721 0.06353 1.000 11.91653 41 HIS B CA 1
ATOM 1373 C C . HIS B 1 41 ? 37.40729 -0.65563 -0.08827 1.000 12.85118 41 HIS B C 1
ATOM 1374 O O . HIS B 1 41 ? 38.33824 0.03255 -0.53597 1.000 11.53633 41 HIS B O 1
ATOM 1381 N N . THR B 1 42 ? 36.23496 -0.15582 0.27140 1.000 10.76064 42 THR B N 1
ATOM 1382 C CA . THR B 1 42 ? 35.82201 1.22525 0.06963 1.000 10.77855 42 THR B CA 1
ATOM 1383 C C . THR B 1 42 ? 35.59088 1.88961 1.41479 1.000 11.73690 42 THR B C 1
ATOM 1384 O O . THR B 1 42 ? 35.13955 1.23559 2.35898 1.000 12.40657 42 THR B O 1
ATOM 1388 N N . LEU B 1 43 ? 35.92199 3.17693 1.51615 1.000 10.80545 43 LEU B N 1
ATOM 1389 C CA . LEU B 1 43 ? 35.61316 3.97779 2.69877 1.000 10.37236 43 LEU B CA 1
ATOM 1390 C C . LEU B 1 43 ? 34.46654 4.93076 2.38315 1.000 13.83864 43 LEU B C 1
ATOM 1391 O O . LEU B 1 43 ? 34.53598 5.68820 1.40436 1.000 13.21025 43 LEU B O 1
ATOM 1396 N N . VAL B 1 44 ? 33.41760 4.89847 3.20604 1.000 11.97722 44 VAL B N 1
ATOM 1397 C CA . VAL B 1 44 ? 32.26832 5.79123 3.07199 1.000 11.62883 44 VAL B CA 1
ATOM 1398 C C . VAL B 1 44 ? 32.41093 6.88243 4.12668 1.000 12.86764 44 VAL B C 1
ATOM 1399 O O . VAL B 1 44 ? 32.53563 6.59093 5.32266 1.000 13.31088 44 VAL B O 1
ATOM 1403 N N . VAL B 1 45 ? 32.43372 8.13813 3.68860 1.000 14.09592 45 VAL B N 1
ATOM 1404 C CA . VAL B 1 45 ? 32.94907 9.22546 4.52294 1.000 13.07842 45 VAL B CA 1
ATOM 1405 C C . VAL B 1 45 ? 32.04789 10.44878 4.43247 1.000 14.73692 45 VAL B C 1
ATOM 1406 O O . VAL B 1 45 ? 31.84055 10.97542 3.33036 1.000 16.40146 45 VAL B O 1
ATOM 1410 N N . PRO B 1 46 ? 31.51975 10.96374 5.53996 1.000 15.21738 46 PRO B N 1
ATOM 1411 C CA . PRO B 1 46 ? 30.84702 12.26620 5.46976 1.000 18.37804 46 PRO B CA 1
ATOM 1412 C C . PRO B 1 46 ? 31.85142 13.36804 5.17061 1.000 20.52267 46 PRO B C 1
ATOM 1413 O O . PRO B 1 46 ? 32.98347 13.34908 5.66176 1.000 21.26001 46 PRO B O 1
ATOM 1417 N N . ARG B 1 47 ? 31.42260 14.34728 4.36778 1.000 19.90697 47 ARG B N 1
ATOM 1418 C CA . ARG B 1 47 ? 32.27969 15.49795 4.09247 1.000 22.23949 47 ARG B CA 1
ATOM 1419 C C . ARG B 1 47 ? 32.51833 16.32127 5.35478 1.000 24.36285 47 ARG B C 1
ATOM 1420 O O . ARG B 1 47 ? 33.61836 16.84667 5.55982 1.000 23.96684 47 ARG B O 1
ATOM 1428 N N . ALA B 1 48 ? 31.51471 16.41383 6.22500 1.000 22.92445 48 ALA B N 1
ATOM 1429 C CA . ALA B 1 48 ? 31.63809 17.19387 7.44985 1.000 26.74620 48 ALA B CA 1
ATOM 1430 C C . ALA B 1 48 ? 32.63453 16.54991 8.40982 1.000 27.07281 48 ALA B C 1
ATOM 1431 O O . ALA B 1 48 ? 32.87784 15.34389 8.36918 1.000 23.71714 48 ALA B O 1
ATOM 1433 N N . GLU B 1 49 ? 33.21663 17.37384 9.28224 1.000 29.72132 49 GLU B N 1
ATOM 1434 C CA . GLU B 1 49 ? 34.18550 16.90105 10.27202 1.000 30.01262 49 GLU B CA 1
ATOM 1435 C C . GLU B 1 49 ? 33.42588 16.24949 11.41892 1.000 28.17483 49 GLU B C 1
ATOM 1436 O O . GLU B 1 49 ? 33.03187 16.89618 12.39417 1.000 30.48185 49 GLU B O 1
ATOM 1442 N N . LEU B 1 50 ? 33.22569 14.94169 11.28975 1.000 23.85518 50 LEU B N 1
ATOM 1443 C CA . LEU B 1 50 ? 32.49880 14.13574 12.25548 1.000 23.94614 50 LEU B CA 1
ATOM 1444 C C . LEU B 1 50 ? 33.36156 12.95478 12.66284 1.000 21.25075 50 LEU B C 1
ATOM 1445 O O . LEU B 1 50 ? 34.20037 12.48531 11.89116 1.000 22.76309 50 LEU B O 1
ATOM 1450 N N . ASP B 1 51 ? 33.14367 12.48343 13.88794 1.000 23.00947 51 ASP B N 1
ATOM 1451 C CA . ASP B 1 51 ? 33.82292 11.31088 14.41567 1.000 22.03483 51 ASP B CA 1
ATOM 1452 C C . ASP B 1 51 ? 32.89372 10.66184 15.43466 1.000 23.45177 51 ASP B C 1
ATOM 1453 O O . ASP B 1 51 ? 31.88871 11.25145 15.84960 1.000 27.09622 51 ASP B O 1
ATOM 1458 N N . ASN B 1 52 ? 33.24762 9.44060 15.83496 1.000 21.90867 52 ASN B N 1
ATOM 1459 C CA . ASN B 1 52 ? 32.53758 8.68503 16.86810 1.000 22.08858 52 ASN B CA 1
ATOM 1460 C C . ASN B 1 52 ? 31.13551 8.30823 16.40742 1.000 22.72164 52 ASN B C 1
ATOM 1461 O O . ASN B 1 52 ? 30.15287 8.94641 16.80189 1.000 22.81439 52 ASN B O 1
ATOM 1466 N N . TRP B 1 53 ? 31.05096 7.23488 15.61244 1.000 17.81040 53 TRP B N 1
ATOM 1467 C CA . TRP B 1 53 ? 29.81330 6.84790 14.93638 1.000 16.83203 53 TRP B CA 1
ATOM 1468 C C . TRP B 1 53 ? 28.61938 6.77624 15.88504 1.000 20.55019 53 TRP B C 1
ATOM 1469 O O . TRP B 1 53 ? 27.49626 7.12624 15.50447 1.000 20.35431 53 TRP B O 1
ATOM 1480 N N . GLN B 1 54 ? 28.82975 6.29496 17.11410 1.000 19.18949 54 GLN B N 1
ATOM 1481 C CA . GLN B 1 54 ? 27.69143 6.08797 18.00352 1.000 17.59005 54 GLN B CA 1
ATOM 1482 C C . GLN B 1 54 ? 27.11458 7.39235 18.54005 1.000 19.21689 54 GLN B C 1
ATOM 1483 O O . GLN B 1 54 ? 25.97868 7.39223 19.03131 1.000 20.08990 54 GLN B O 1
ATOM 1489 N N . ASP B 1 55 ? 27.84195 8.49811 18.41634 1.000 20.91409 55 ASP B N 1
ATOM 1490 C CA . ASP B 1 55 ? 27.38636 9.79598 18.89349 1.000 26.14127 55 ASP B CA 1
ATOM 1491 C C . ASP B 1 55 ? 26.82049 10.68019 17.78548 1.000 25.39844 55 ASP B C 1
ATOM 1492 O O . ASP B 1 55 ? 26.30497 11.76301 18.08611 1.000 29.20999 55 ASP B O 1
ATOM 1497 N N . ILE B 1 56 ? 26.92135 10.25995 16.52137 1.000 25.51152 56 ILE B N 1
ATOM 1498 C CA . ILE B 1 56 ? 26.45396 11.06732 15.39740 1.000 27.72718 56 ILE B CA 1
ATOM 1499 C C . ILE B 1 56 ? 24.93949 11.22016 15.45392 1.000 26.76510 56 ILE B C 1
ATOM 1500 O O . ILE B 1 56 ? 24.21800 10.27895 15.80987 1.000 28.28354 56 ILE B O 1
ATOM 1505 N N . GLU B 1 57 ? 24.44847 12.40875 15.09227 1.000 28.19596 57 GLU B N 1
ATOM 1506 C CA . GLU B 1 57 ? 23.01215 12.64278 15.03927 1.000 29.30629 57 GLU B CA 1
ATOM 1507 C C . GLU B 1 57 ? 22.33752 11.51992 14.25589 1.000 30.03438 57 GLU B C 1
ATOM 1508 O O . GLU B 1 57 ? 22.79558 11.18243 13.15478 1.000 29.02449 57 GLU B O 1
ATOM 1514 N N . PRO B 1 58 ? 21.27849 10.90398 14.79468 1.000 29.63601 58 PRO B N 1
ATOM 1515 C CA . PRO B 1 58 ? 20.72418 9.69629 14.16156 1.000 31.78625 58 PRO B CA 1
ATOM 1516 C C . PRO B 1 58 ? 20.42063 9.85412 12.67916 1.000 31.06390 58 PRO B C 1
ATOM 1517 O O . PRO B 1 58 ? 20.73191 8.95281 11.88746 1.000 29.89925 58 PRO B O 1
ATOM 1521 N N . ALA B 1 59 ? 19.83708 10.98425 12.27378 1.000 30.42594 59 ALA B N 1
ATOM 1522 C CA . ALA B 1 59 ? 19.52920 11.17835 10.85887 1.000 29.52387 59 ALA B CA 1
ATOM 1523 C C . ALA B 1 59 ? 20.79551 11.27464 10.01804 1.000 30.15204 59 ALA B C 1
ATOM 1524 O O . ALA B 1 59 ? 20.83495 10.77286 8.88768 1.000 30.42908 59 ALA B O 1
ATOM 1526 N N . VAL B 1 60 ? 21.83263 11.93448 10.53902 1.000 31.30414 60 VAL B N 1
ATOM 1527 C CA . VAL B 1 60 ? 23.07714 12.05988 9.78483 1.000 31.20470 60 VAL B CA 1
ATOM 1528 C C . VAL B 1 60 ? 23.72711 10.69388 9.60521 1.000 27.66136 60 VAL B C 1
ATOM 1529 O O . VAL B 1 60 ? 24.19227 10.35179 8.50963 1.000 28.74040 60 VAL B O 1
ATOM 1533 N N . PHE B 1 61 ? 23.75014 9.88709 10.67195 1.000 29.40637 61 PHE B N 1
ATOM 1534 C CA . PHE B 1 61 ? 24.29602 8.53512 10.59114 1.000 23.83545 61 PHE B CA 1
ATOM 1535 C C . PHE B 1 61 ? 23.49682 7.67233 9.62348 1.000 27.78826 61 PHE B C 1
ATOM 1536 O O . PHE B 1 61 ? 24.07612 6.89939 8.84848 1.000 24.25357 61 PHE B O 1
ATOM 1544 N N . ALA B 1 62 ? 22.16546 7.80201 9.64449 1.000 26.37145 62 ALA B N 1
ATOM 1545 C CA . ALA B 1 62 ? 21.32537 7.02657 8.73859 1.000 28.39296 62 ALA B CA 1
ATOM 1546 C C . ALA B 1 62 ? 21.68730 7.29426 7.28030 1.000 27.43192 62 ALA B C 1
ATOM 1547 O O . ALA B 1 62 ? 21.69509 6.37061 6.45654 1.000 27.73568 62 ALA B O 1
ATOM 1549 N N . ARG B 1 63 ? 22.00646 8.55058 6.94544 1.000 26.62247 63 ARG B N 1
ATOM 1550 C CA . ARG B 1 63 ? 22.42935 8.87951 5.58499 1.000 27.34548 63 ARG B CA 1
ATOM 1551 C C . ARG B 1 63 ? 23.74060 8.19802 5.22674 1.000 24.06928 63 ARG B C 1
ATOM 1552 O O . ARG B 1 63 ? 23.90056 7.70008 4.10658 1.000 22.33068 63 ARG B O 1
ATOM 1560 N N . VAL B 1 64 ? 24.69551 8.18052 6.15913 1.000 21.60162 64 VAL B N 1
ATOM 1561 C CA . VAL B 1 64 ? 25.94895 7.46691 5.92932 1.000 18.83679 64 VAL B CA 1
ATOM 1562 C C . VAL B 1 64 ? 25.67853 5.97860 5.74073 1.000 18.62051 64 VAL B C 1
ATOM 1563 O O . VAL B 1 64 ? 26.28264 5.31737 4.87760 1.000 16.64156 64 VAL B O 1
ATOM 1567 N N . MET B 1 65 ? 24.76676 5.43082 6.54990 1.000 18.97508 65 MET B N 1
ATOM 1568 C CA . MET B 1 65 ? 24.42555 4.01461 6.46151 1.000 19.99796 65 MET B CA 1
ATOM 1569 C C . MET B 1 65 ? 23.74418 3.68362 5.13979 1.000 20.60642 65 MET B C 1
ATOM 1570 O O . MET B 1 65 ? 23.97415 2.60956 4.56735 1.000 18.98171 65 MET B O 1
ATOM 1575 N N . GLU B 1 66 ? 22.89148 4.58412 4.64136 1.000 19.24439 66 GLU B N 1
ATOM 1576 C CA . GLU B 1 66 ? 22.23503 4.33068 3.36483 1.000 22.56838 66 GLU B CA 1
ATOM 1577 C C . GLU B 1 66 ? 23.23957 4.29951 2.21981 1.000 18.02481 66 GLU B C 1
ATOM 1578 O O . GLU B 1 66 ? 23.14028 3.44544 1.32968 1.000 17.95909 66 GLU B O 1
ATOM 1584 N N . VAL B 1 67 ? 24.21520 5.21306 2.21630 1.000 17.42772 67 VAL B N 1
ATOM 1585 C CA . VAL B 1 67 ? 25.23762 5.14858 1.17455 1.000 16.74055 67 VAL B CA 1
ATOM 1586 C C . VAL B 1 67 ? 26.09602 3.90971 1.36563 1.000 15.49619 67 VAL B C 1
ATOM 1587 O O . VAL B 1 67 ? 26.50560 3.27045 0.39386 1.000 15.94891 67 VAL B O 1
ATOM 1591 N N . SER B 1 68 ? 26.35957 3.52989 2.62187 1.000 14.66777 68 SER B N 1
ATOM 1592 C CA . SER B 1 68 ? 27.10001 2.29567 2.86441 1.000 14.28869 68 SER B CA 1
ATOM 1593 C C . SER B 1 68 ? 26.39477 1.09252 2.25081 1.000 14.45986 68 SER B C 1
ATOM 1594 O O . SER B 1 68 ? 27.04984 0.21338 1.68203 1.000 13.69845 68 SER B O 1
ATOM 1597 N N . GLN B 1 69 ? 25.05932 1.03753 2.35110 1.000 15.33623 69 GLN B N 1
ATOM 1598 C CA . GLN B 1 69 ? 24.31852 -0.05338 1.71462 1.000 14.48401 69 GLN B CA 1
ATOM 1599 C C . GLN B 1 69 ? 24.52366 -0.05674 0.20734 1.000 13.77149 69 GLN B C 1
ATOM 1600 O O . GLN B 1 69 ? 24.72378 -1.11767 -0.39449 1.000 13.74175 69 GLN B O 1
ATOM 1606 N N . LEU B 1 70 ? 24.43363 1.12008 -0.42332 1.000 13.51061 70 LEU B N 1
ATOM 1607 C CA . LEU B 1 70 ? 24.63993 1.20723 -1.86704 1.000 14.07111 70 LEU B CA 1
ATOM 1608 C C . LEU B 1 70 ? 26.00976 0.66580 -2.25142 1.000 14.52346 70 LEU B C 1
ATOM 1609 O O . LEU B 1 70 ? 26.14172 -0.12397 -3.19793 1.000 14.12349 70 LEU B O 1
ATOM 1614 N N . ILE B 1 71 ? 27.04040 1.06972 -1.50338 1.000 13.58798 71 ILE B N 1
ATOM 1615 C CA . ILE B 1 71 ? 28.38938 0.58593 -1.76239 1.000 12.97816 71 ILE B CA 1
ATOM 1616 C C . ILE B 1 71 ? 28.46855 -0.91652 -1.52899 1.000 13.31886 71 ILE B C 1
ATOM 1617 O O . ILE B 1 71 ? 29.10578 -1.63992 -2.29978 1.000 12.72841 71 ILE B O 1
ATOM 1622 N N . GLY B 1 72 ? 27.81394 -1.41510 -0.46995 1.000 13.40895 72 GLY B N 1
ATOM 1623 C CA . GLY B 1 72 ? 27.81808 -2.84901 -0.22551 1.000 13.18020 72 GLY B CA 1
ATOM 1624 C C . GLY B 1 72 ? 27.18519 -3.63111 -1.36440 1.000 12.95529 72 GLY B C 1
ATOM 1625 O O . GLY B 1 72 ? 27.70133 -4.67069 -1.78046 1.000 13.29593 72 GLY B O 1
ATOM 1626 N N . LYS B 1 73 ? 26.06922 -3.13451 -1.89553 1.000 13.52273 73 LYS B N 1
ATOM 1627 C CA . LYS B 1 73 ? 25.49615 -3.75505 -3.08522 1.000 13.41206 73 LYS B CA 1
ATOM 1628 C C . LYS B 1 73 ? 26.48750 -3.73301 -4.24434 1.000 13.82668 73 LYS B C 1
ATOM 1629 O O . LYS B 1 73 ? 26.62061 -4.71704 -4.98772 1.000 14.31242 73 LYS B O 1
ATOM 1635 N N . ALA B 1 74 ? 27.19004 -2.61196 -4.41472 1.000 13.07046 74 ALA B N 1
ATOM 1636 C CA . ALA B 1 74 ? 28.07185 -2.46605 -5.56758 1.000 12.99349 74 ALA B CA 1
ATOM 1637 C C . ALA B 1 74 ? 29.28302 -3.38615 -5.47461 1.000 13.73876 74 ALA B C 1
ATOM 1638 O O . ALA B 1 74 ? 29.68038 -3.98125 -6.48224 1.000 13.65844 74 ALA B O 1
ATOM 1640 N N . VAL B 1 75 ? 29.87792 -3.54658 -4.28120 1.000 12.73218 75 VAL B N 1
ATOM 1641 C CA . VAL B 1 75 ? 31.06600 -4.40110 -4.21111 1.000 13.87028 75 VAL B CA 1
ATOM 1642 C C . VAL B 1 75 ? 30.68685 -5.87897 -4.34165 1.000 14.79859 75 VAL B C 1
ATOM 1643 O O . VAL B 1 75 ? 31.45179 -6.66195 -4.91943 1.000 15.14984 75 VAL B O 1
ATOM 1647 N N . CYS B 1 76 ? 29.51648 -6.29389 -3.82457 1.000 13.84826 76 CYS B N 1
ATOM 1648 C CA . CYS B 1 76 ? 29.06364 -7.67302 -4.03354 1.000 14.93355 76 CYS B CA 1
ATOM 1649 C C . CYS B 1 76 ? 28.89069 -7.97000 -5.51391 1.000 16.06182 76 CYS B C 1
ATOM 1650 O O . CYS B 1 76 ? 29.29222 -9.03622 -5.99294 1.000 17.11029 76 CYS B O 1
ATOM 1653 N N . LYS B 1 77 ? 28.28621 -7.03307 -6.24930 1.000 14.67220 77 LYS B N 1
ATOM 1654 C CA . LYS B 1 77 ? 28.06639 -7.22284 -7.67884 1.000 16.39646 77 LYS B CA 1
ATOM 1655 C C . LYS B 1 77 ? 29.37856 -7.15626 -8.44966 1.000 15.79853 77 LYS B C 1
ATOM 1656 O O . LYS B 1 77 ? 29.64615 -8.00508 -9.31427 1.000 18.41598 77 LYS B O 1
ATOM 1662 N N . ALA B 1 78 ? 30.22062 -6.17216 -8.12583 1.000 15.11000 78 ALA B N 1
ATOM 1663 C CA . ALA B 1 78 ? 31.47300 -5.95599 -8.85287 1.000 15.09775 78 ALA B CA 1
ATOM 1664 C C . ALA B 1 78 ? 32.44272 -7.12121 -8.69602 1.000 16.06122 78 ALA B C 1
ATOM 1665 O O . ALA B 1 78 ? 33.18550 -7.44128 -9.63645 1.000 18.33852 78 ALA B O 1
ATOM 1667 N N . PHE B 1 79 ? 32.47256 -7.75692 -7.52187 1.000 15.48353 79 PHE B N 1
ATOM 1668 C CA . PHE B 1 79 ? 33.41457 -8.83650 -7.26290 1.000 15.94609 79 PHE B CA 1
ATOM 1669 C C . PHE B 1 79 ? 32.73863 -10.19216 -7.12060 1.000 17.60234 79 PHE B C 1
ATOM 1670 O O . PHE B 1 79 ? 33.39308 -11.15392 -6.70974 1.000 19.70572 79 PHE B O 1
ATOM 1678 N N . ASP B 1 80 ? 31.45582 -10.28803 -7.47557 1.000 17.33216 80 ASP B N 1
ATOM 1679 C CA . ASP B 1 80 ? 30.70199 -11.54322 -7.47584 1.000 18.18953 80 ASP B CA 1
ATOM 1680 C C . ASP B 1 80 ? 30.86655 -12.30471 -6.15860 1.000 20.26333 80 ASP B C 1
ATOM 1681 O O . ASP B 1 80 ? 31.17282 -13.49864 -6.12712 1.000 21.49876 80 ASP B O 1
ATOM 1686 N N . THR B 1 81 ? 30.65430 -11.59710 -5.05276 1.000 18.09663 81 THR B N 1
ATOM 1687 C CA . THR B 1 81 ? 30.64711 -12.21406 -3.73245 1.000 16.46076 81 THR B CA 1
ATOM 1688 C C . THR B 1 81 ? 29.24108 -12.14792 -3.15089 1.000 18.12511 81 THR B C 1
ATOM 1689 O O . THR B 1 81 ? 28.52193 -11.16679 -3.36247 1.000 19.53808 81 THR B O 1
ATOM 1693 N N . GLU B 1 82 ? 28.84948 -13.20060 -2.41984 1.000 17.66507 82 GLU B N 1
ATOM 1694 C CA . GLU B 1 82 ? 27.52854 -13.20433 -1.79092 1.000 18.39823 82 GLU B CA 1
ATOM 1695 C C . GLU B 1 82 ? 27.40057 -12.10623 -0.75280 1.000 18.97907 82 GLU B C 1
ATOM 1696 O O . GLU B 1 82 ? 26.34359 -11.47374 -0.64242 1.000 19.27690 82 GLU B O 1
ATOM 1702 N N . ARG B 1 83 ? 28.45402 -11.87297 0.02633 1.000 15.68897 83 ARG B N 1
ATOM 1703 C CA . ARG B 1 83 ? 28.37157 -10.97717 1.16722 1.000 14.41693 83 ARG B CA 1
ATOM 1704 C C . ARG B 1 83 ? 29.38704 -9.84788 1.07447 1.000 16.27926 83 ARG B C 1
ATOM 1705 O O . ARG B 1 83 ? 30.43367 -9.97217 0.42576 1.000 16.56559 83 ARG B O 1
ATOM 1713 N N . SER B 1 84 ? 29.02278 -8.73512 1.71229 1.000 13.54126 84 SER B N 1
ATOM 1714 C CA . SER B 1 84 ? 29.88075 -7.59772 2.00141 1.000 14.23933 84 SER B CA 1
ATOM 1715 C C . SER B 1 84 ? 30.10499 -7.51167 3.49836 1.000 13.98661 84 SER B C 1
ATOM 1716 O O . SER B 1 84 ? 29.16992 -7.72939 4.27399 1.000 15.61152 84 SER B O 1
ATOM 1719 N N . GLY B 1 85 ? 31.33762 -7.19041 3.88862 1.000 12.50700 85 GLY B N 1
ATOM 1720 C CA . GLY B 1 85 ? 31.63049 -6.85715 5.26832 1.000 11.43693 85 GLY B CA 1
ATOM 1721 C C . GLY B 1 85 ? 31.51065 -5.35974 5.49937 1.000 12.60789 85 GLY B C 1
ATOM 1722 O O . GLY B 1 85 ? 31.67426 -4.54669 4.58591 1.000 12.28472 85 GLY B O 1
ATOM 1723 N N . LEU B 1 86 ? 31.20276 -4.99844 6.74298 1.000 12.54111 86 LEU B N 1
ATOM 1724 C CA . LEU B 1 86 ? 31.10781 -3.60776 7.15524 1.000 11.36925 86 LEU B CA 1
ATOM 1725 C C . LEU B 1 86 ? 31.79931 -3.47763 8.50366 1.000 11.22769 86 LEU B C 1
ATOM 1726 O O . LEU B 1 86 ? 31.51107 -4.24938 9.42565 1.000 12.11012 86 LEU B O 1
ATOM 1731 N N . ILE B 1 87 ? 32.72863 -2.52767 8.61459 1.000 10.10921 87 ILE B N 1
ATOM 1732 C CA . ILE B 1 87 ? 33.43348 -2.27447 9.87054 1.000 11.07993 87 ILE B CA 1
ATOM 1733 C C . ILE B 1 87 ? 33.46090 -0.78139 10.14799 1.000 12.26634 87 ILE B C 1
ATOM 1734 O O . ILE B 1 87 ? 33.76671 0.01421 9.25428 1.000 13.29878 87 ILE B O 1
ATOM 1739 N N . ILE B 1 88 ? 33.20687 -0.40067 11.40416 1.000 11.08572 88 ILE B N 1
ATOM 1740 C CA . ILE B 1 88 ? 33.56034 0.92489 11.89245 1.000 12.09405 88 ILE B CA 1
ATOM 1741 C C . ILE B 1 88 ? 34.50137 0.73246 13.06837 1.000 13.64069 88 ILE B C 1
ATOM 1742 O O . ILE B 1 88 ? 34.16826 0.01811 14.02192 1.000 13.87871 88 ILE B O 1
ATOM 1747 N N . ALA B 1 89 ? 35.67638 1.36012 12.99395 1.000 12.49136 89 ALA B N 1
ATOM 1748 C CA . ALA B 1 89 ? 36.69741 1.19686 14.01953 1.000 13.01340 89 ALA B CA 1
ATOM 1749 C C . ALA B 1 89 ? 37.11468 2.56758 14.52922 1.000 15.11424 89 ALA B C 1
ATOM 1750 O O . ALA B 1 89 ? 36.75393 2.95411 15.64538 1.000 15.79472 89 ALA B O 1
ATOM 1752 N N . GLY B 1 90 ? 37.87092 3.30945 13.73627 1.000 15.95613 90 GLY B N 1
ATOM 1753 C CA . GLY B 1 90 ? 38.21809 4.66350 14.10009 1.000 16.12732 90 GLY B CA 1
ATOM 1754 C C . GLY B 1 90 ? 39.49577 4.81846 14.89341 1.000 16.48367 90 GLY B C 1
ATOM 1755 O O . GLY B 1 90 ? 39.84219 5.94893 15.24465 1.000 18.51290 90 GLY B O 1
ATOM 1756 N N . LEU B 1 91 ? 40.22209 3.73277 15.15553 1.000 16.91298 91 LEU B N 1
ATOM 1757 C CA . LEU B 1 91 ? 41.41809 3.82305 15.98610 1.000 17.80131 91 LEU B CA 1
ATOM 1758 C C . LEU B 1 91 ? 42.62011 4.38462 15.23725 1.000 19.44663 91 LEU B C 1
ATOM 1759 O O . LEU B 1 91 ? 43.58838 4.80953 15.88470 1.000 21.62456 91 LEU B O 1
ATOM 1764 N N . GLU B 1 92 ? 42.58915 4.39316 13.90023 1.000 17.95127 92 GLU B N 1
ATOM 1765 C CA . GLU B 1 92 ? 43.70258 4.89605 13.11003 1.000 20.17390 92 GLU B CA 1
ATOM 1766 C C . GLU B 1 92 ? 43.44960 6.27837 12.52386 1.000 19.35615 92 GLU B C 1
ATOM 1767 O O . GLU B 1 92 ? 44.40113 7.06303 12.38596 1.000 23.06331 92 GLU B O 1
ATOM 1773 N N . VAL B 1 93 ? 42.19915 6.60475 12.18185 1.000 19.33433 93 VAL B N 1
ATOM 1774 C CA . VAL B 1 93 ? 41.85385 7.87622 11.56539 1.000 19.60091 93 VAL B CA 1
ATOM 1775 C C . VAL B 1 93 ? 40.66770 8.47802 12.31331 1.000 18.57792 93 VAL B C 1
ATOM 1776 O O . VAL B 1 93 ? 39.57796 7.89909 12.30398 1.000 19.61813 93 VAL B O 1
ATOM 1780 N N . PRO B 1 94 ? 40.81352 9.65255 12.95897 1.000 20.47328 94 PRO B N 1
ATOM 1781 C CA . PRO B 1 94 ? 39.71725 10.24309 13.74142 1.000 21.86099 94 PRO B CA 1
ATOM 1782 C C . PRO B 1 94 ? 38.74951 11.09419 12.91750 1.000 22.69051 94 PRO B C 1
ATOM 1783 O O . PRO B 1 94 ? 38.42773 12.23428 13.27390 1.000 26.56146 94 PRO B O 1
ATOM 1787 N N . HIS B 1 95 ? 38.30228 10.55887 11.79400 1.000 20.41392 95 HIS B N 1
ATOM 1788 C CA . HIS B 1 95 ? 37.24102 11.13161 10.98366 1.000 20.68282 95 HIS B CA 1
ATOM 1789 C C . HIS B 1 95 ? 36.34940 9.95699 10.62785 1.000 19.45829 95 HIS B C 1
ATOM 1790 O O . HIS B 1 95 ? 36.85556 8.93279 10.16208 1.000 21.70655 95 HIS B O 1
ATOM 1797 N N . LEU B 1 96 ? 35.05002 10.08484 10.88355 1.000 16.04882 96 LEU B N 1
ATOM 1798 C CA . LEU B 1 96 ? 34.12127 8.98795 10.63083 1.000 16.26532 96 LEU B CA 1
ATOM 1799 C C . LEU B 1 96 ? 34.32061 8.42193 9.23333 1.000 16.85670 96 LEU B C 1
ATOM 1800 O O . LEU B 1 96 ? 34.30230 9.15594 8.24320 1.000 16.15771 96 LEU B O 1
ATOM 1805 N N . HIS B 1 97 ? 34.54429 7.11291 9.15800 1.000 14.58118 97 HIS B N 1
ATOM 1806 C CA . HIS B 1 97 ? 34.60017 6.43898 7.87244 1.000 15.03392 97 HIS B CA 1
ATOM 1807 C C . HIS B 1 97 ? 34.16612 4.99888 8.06997 1.000 15.97192 97 HIS B C 1
ATOM 1808 O O . HIS B 1 97 ? 34.59531 4.33733 9.02207 1.000 17.73491 97 HIS B O 1
ATOM 1815 N N . VAL B 1 98 ? 33.31332 4.52404 7.17130 1.000 12.52642 98 VAL B N 1
ATOM 1816 C CA . VAL B 1 98 ? 32.76969 3.17068 7.23857 1.000 12.54243 98 VAL B CA 1
ATOM 1817 C C . VAL B 1 98 ? 33.52508 2.31817 6.22976 1.000 13.23514 98 VAL B C 1
ATOM 1818 O O . VAL B 1 98 ? 33.58883 2.66063 5.04096 1.000 13.84938 98 VAL B O 1
ATOM 1822 N N . HIS B 1 99 ? 34.11997 1.22834 6.70120 1.000 11.61244 99 HIS B N 1
ATOM 1823 C CA . HIS B 1 99 ? 34.76062 0.24982 5.81836 1.000 10.12849 99 HIS B CA 1
ATOM 1824 C C . HIS B 1 99 ? 33.70274 -0.66025 5.21352 1.000 11.98786 99 HIS B C 1
ATOM 1825 O O . HIS B 1 99 ? 32.94225 -1.29112 5.95239 1.000 12.20849 99 HIS B O 1
ATOM 1832 N N . VAL B 1 100 ? 33.66814 -0.76853 3.87830 1.000 11.20918 100 VAL B N 1
ATOM 1833 C CA . VAL B 1 100 ? 32.75290 -1.66839 3.18452 1.000 11.63356 100 VAL B CA 1
ATOM 1834 C C . VAL B 1 100 ? 33.55877 -2.44428 2.15139 1.000 11.72844 100 VAL B C 1
ATOM 1835 O O . VAL B 1 100 ? 34.24896 -1.83874 1.32853 1.000 12.95076 100 VAL B O 1
ATOM 1839 N N . PHE B 1 101 ? 33.49058 -3.77177 2.19643 1.000 12.00612 101 PHE B N 1
ATOM 1840 C CA . PHE B 1 101 ? 34.37897 -4.56187 1.35118 1.000 13.10101 101 PHE B CA 1
ATOM 1841 C C . PHE B 1 101 ? 33.72847 -5.88674 0.99960 1.000 13.59959 101 PHE B C 1
ATOM 1842 O O . PHE B 1 101 ? 32.95094 -6.42454 1.79772 1.000 13.82308 101 PHE B O 1
ATOM 1850 N N . PRO B 1 102 ? 34.02728 -6.44955 -0.16863 1.000 12.50170 102 PRO B N 1
ATOM 1851 C CA . PRO B 1 102 ? 33.53498 -7.79860 -0.46375 1.000 13.30688 102 PRO B CA 1
ATOM 1852 C C . PRO B 1 102 ? 34.18192 -8.79466 0.48613 1.000 14.39476 102 PRO B C 1
ATOM 1853 O O . PRO B 1 102 ? 35.36992 -8.68818 0.80438 1.000 16.62982 102 PRO B O 1
ATOM 1857 N N . ALA B 1 103 ? 33.38584 -9.74068 0.98097 1.000 15.37905 103 ALA B N 1
ATOM 1858 C CA . ALA B 1 103 ? 33.85273 -10.64260 2.02795 1.000 14.68927 103 ALA B CA 1
ATOM 1859 C C . ALA B 1 103 ? 33.57846 -12.09076 1.65630 1.000 20.49304 103 ALA B C 1
ATOM 1860 O O . ALA B 1 103 ? 32.42867 -12.46014 1.40354 1.000 24.77856 103 ALA B O 1
ATOM 1862 N N . ARG B 1 104 ? 34.63078 -12.91201 1.64925 1.000 20.21180 104 ARG B N 1
ATOM 1863 C CA . ARG B 1 104 ? 34.49416 -14.33983 1.39655 1.000 19.06688 104 ARG B CA 1
ATOM 1864 C C . ARG B 1 104 ? 34.85585 -15.21542 2.58477 1.000 21.06791 104 ARG B C 1
ATOM 1865 O O . ARG B 1 104 ? 34.39201 -16.35596 2.64778 1.000 23.79112 104 ARG B O 1
ATOM 1873 N N . ASN B 1 105 ? 35.64735 -14.71390 3.52519 1.000 20.39254 105 ASN B N 1
ATOM 1874 C CA . ASN B 1 105 ? 36.08481 -15.50005 4.66558 1.000 20.97229 105 ASN B CA 1
ATOM 1875 C C . ASN B 1 105 ? 36.15717 -14.60802 5.89348 1.000 20.13234 105 ASN B C 1
ATOM 1876 O O . ASN B 1 105 ? 36.39835 -13.40533 5.78991 1.000 20.35251 105 ASN B O 1
ATOM 1881 N N . LEU B 1 106 ? 35.91461 -15.20758 7.06016 1.000 20.44333 106 LEU B N 1
ATOM 1882 C CA . LEU B 1 106 ? 36.04772 -14.46065 8.30693 1.000 19.10505 106 LEU B CA 1
ATOM 1883 C C . LEU B 1 106 ? 37.42771 -13.83257 8.44283 1.000 18.10847 106 LEU B C 1
ATOM 1884 O O . LEU B 1 106 ? 37.56181 -12.75999 9.04572 1.000 17.53522 106 LEU B O 1
ATOM 1889 N N . SER B 1 107 ? 38.46155 -14.47597 7.88995 1.000 19.55668 107 SER B N 1
ATOM 1890 C CA . SER B 1 107 ? 39.81587 -13.94343 7.98654 1.000 18.85710 107 SER B CA 1
ATOM 1891 C C . SER B 1 107 ? 39.98883 -12.64218 7.21848 1.000 20.55843 107 SER B C 1
ATOM 1892 O O . SER B 1 107 ? 40.99319 -11.94768 7.42393 1.000 21.78939 107 SER B O 1
ATOM 1895 N N . ASP B 1 108 ? 39.03911 -12.29442 6.34805 1.000 20.51063 108 ASP B N 1
ATOM 1896 C CA . ASP B 1 108 ? 39.12948 -11.02422 5.63619 1.000 18.90222 108 ASP B CA 1
ATOM 1897 C C . ASP B 1 108 ? 38.97689 -9.83935 6.57968 1.000 18.71222 108 ASP B C 1
ATOM 1898 O O . ASP B 1 108 ? 39.45590 -8.74248 6.26715 1.000 19.13932 108 ASP B O 1
ATOM 1903 N N . PHE B 1 109 ? 38.30674 -10.03750 7.71935 1.000 16.94393 109 PHE B N 1
ATOM 1904 C CA . PHE B 1 109 ? 37.87982 -8.93333 8.57257 1.000 17.03747 109 PHE B CA 1
ATOM 1905 C C . PHE B 1 109 ? 39.00821 -8.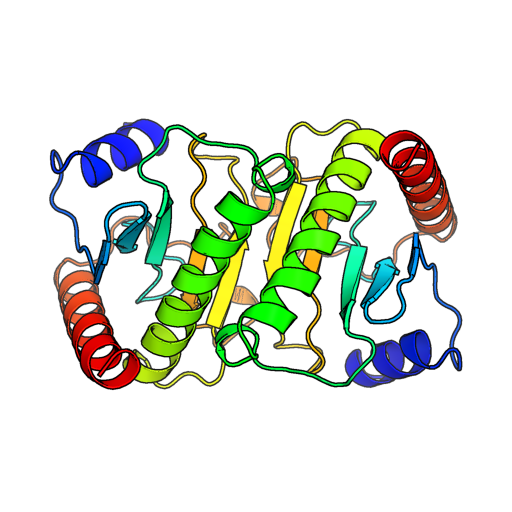48432 9.49537 1.000 18.87907 109 PHE B C 1
ATOM 1906 O O . PHE B 1 109 ? 39.59296 -9.29651 10.21630 1.000 21.87918 109 PHE B O 1
ATOM 1914 N N . GLY B 1 110 ? 39.30400 -7.19401 9.48745 1.000 18.35568 110 GLY B N 1
ATOM 1915 C CA . GLY B 1 110 ? 40.21936 -6.64153 10.46701 1.000 20.88754 110 GLY B CA 1
ATOM 1916 C C . GLY B 1 110 ? 41.54085 -6.21964 9.85214 1.000 22.76337 110 GLY B C 1
ATOM 1917 O O . GLY B 1 110 ? 41.70217 -6.12453 8.63228 1.000 17.32494 110 GLY B O 1
ATOM 1918 N N . PHE B 1 111 ? 42.51437 -5.99592 10.73353 1.000 19.61052 111 PHE B N 1
ATOM 1919 C CA . PHE B 1 111 ? 43.71089 -5.24142 10.38081 1.000 21.94363 111 PHE B CA 1
ATOM 1920 C C . PHE B 1 111 ? 44.98973 -6.07455 10.42714 1.000 22.71610 111 PHE B C 1
ATOM 1921 O O . PHE B 1 111 ? 46.08328 -5.51426 10.29194 1.000 28.07522 111 PHE B O 1
ATOM 1929 N N . ALA B 1 112 ? 44.88586 -7.39474 10.56676 1.000 19.84455 112 ALA B N 1
ATOM 1930 C CA . ALA B 1 112 ? 46.08026 -8.21859 10.69865 1.000 24.65346 112 ALA B CA 1
ATOM 1931 C C . ALA B 1 112 ? 46.81314 -8.40599 9.37972 1.000 24.87772 112 ALA B C 1
ATOM 1932 O O . ALA B 1 112 ? 48.01996 -8.67378 9.39264 1.000 23.96511 112 ALA B O 1
ATOM 1934 N N . ASN B 1 113 ? 46.12161 -8.26978 8.25260 1.000 21.55742 113 ASN B N 1
ATOM 1935 C CA . ASN B 1 113 ? 46.69849 -8.63577 6.96925 1.000 21.44557 113 ASN B CA 1
ATOM 1936 C C . ASN B 1 113 ? 46.16363 -7.73195 5.85962 1.000 21.54841 113 ASN B C 1
ATOM 1937 O O . ASN B 1 113 ? 45.63372 -8.20291 4.85354 1.000 22.84524 113 ASN B O 1
ATOM 1942 N N . VAL B 1 114 ? 46.30275 -6.41645 6.01754 1.000 20.01856 114 VAL B N 1
ATOM 1943 C CA . VAL B 1 114 ? 45.87663 -5.52035 4.94720 1.000 21.45807 114 VAL B CA 1
ATOM 1944 C C . VAL B 1 114 ? 46.97749 -5.41738 3.90440 1.000 20.98623 114 VAL B C 1
ATOM 1945 O O . VAL B 1 114 ? 48.16992 -5.60402 4.18615 1.000 21.32298 114 VAL B O 1
ATOM 1949 N N . ASP B 1 115 ? 46.54292 -5.13648 2.67415 1.000 21.94247 115 ASP B N 1
ATOM 1950 C CA . ASP B 1 115 ? 47.37672 -4.86544 1.50767 1.000 27.59874 115 ASP B CA 1
ATOM 1951 C C . ASP B 1 115 ? 47.93304 -3.44882 1.68040 1.000 24.31194 115 ASP B C 1
ATOM 1952 O O . ASP B 1 115 ? 47.24769 -2.46444 1.40516 1.000 23.29758 115 ASP B O 1
ATOM 1957 N N . ARG B 1 116 ? 49.17125 -3.31631 2.16003 1.000 23.00883 116 ARG B N 1
ATOM 1958 C CA . ARG B 1 116 ? 49.65701 -1.98218 2.52022 1.000 21.95621 116 ARG B CA 1
ATOM 1959 C C . ARG B 1 116 ? 50.17792 -1.15509 1.34026 1.000 27.66401 116 ARG B C 1
ATOM 1960 O O . ARG B 1 116 ? 50.32090 0.06545 1.47401 1.000 27.38440 116 ARG B O 1
ATOM 1968 N N . ASN B 1 117 ? 50.48331 -1.77611 0.20493 1.000 23.51235 117 ASN B N 1
ATOM 1969 C CA . ASN B 1 117 ? 50.84648 -1.06017 -1.02336 1.000 23.99374 117 ASN B CA 1
ATOM 1970 C C . ASN B 1 117 ? 50.19343 -1.78780 -2.18081 1.000 25.72833 117 ASN B C 1
ATOM 1971 O O . ASN B 1 117 ? 50.83986 -2.55425 -2.90062 1.000 25.57466 117 ASN B O 1
ATOM 1976 N N . PRO B 1 118 ? 48.89310 -1.60266 -2.36787 1.000 21.72455 118 PRO B N 1
ATOM 1977 C CA . PRO B 1 118 ? 48.20621 -2.31196 -3.44758 1.000 20.42183 118 PRO B CA 1
ATOM 1978 C C . PRO B 1 118 ? 48.65093 -1.78596 -4.79832 1.000 23.42774 118 PRO B C 1
ATOM 1979 O O . PRO B 1 118 ? 49.00202 -0.61431 -4.94652 1.000 22.75473 118 PRO B O 1
ATOM 1983 N N . SER B 1 119 ? 48.61406 -2.66760 -5.79152 1.000 21.24036 119 SER B N 1
ATOM 1984 C CA . SER B 1 119 ? 49.03241 -2.27992 -7.13882 1.000 23.33825 119 SER B CA 1
ATOM 1985 C C . SER B 1 119 ? 48.05415 -1.26710 -7.73933 1.000 21.26652 119 SER B C 1
ATOM 1986 O O . SER B 1 119 ? 46.84648 -1.33128 -7.47876 1.000 21.45165 119 SER B O 1
ATOM 1989 N N . PRO B 1 120 ? 48.54386 -0.31073 -8.53780 1.000 21.82730 120 PRO B N 1
ATOM 1990 C CA . PRO B 1 120 ? 47.62036 0.61606 -9.20706 1.000 22.67189 120 PRO B CA 1
ATOM 1991 C C . PRO B 1 120 ? 46.62124 -0.09741 -10.09444 1.000 22.33575 120 PRO B C 1
ATOM 1992 O O . PRO B 1 120 ? 45.47428 0.35892 -10.21146 1.000 20.72539 120 PRO B O 1
ATOM 1996 N N . GLU B 1 121 ? 47.02609 -1.20507 -10.72509 1.000 23.17745 121 GLU B N 1
ATOM 1997 C CA . GLU B 1 121 ? 46.09778 -1.97513 -11.54213 1.000 24.84062 121 GLU B CA 1
ATOM 1998 C C . GLU B 1 121 ? 44.95193 -2.52672 -10.70541 1.000 22.34533 121 GLU B C 1
ATOM 1999 O O . GLU B 1 121 ? 43.79020 -2.50529 -11.13998 1.000 21.29117 121 GLU B O 1
ATOM 2005 N N . SER B 1 122 ? 45.25287 -3.02525 -9.49735 1.000 18.47219 122 SER B N 1
ATOM 2006 C CA . SER B 1 122 ? 44.19032 -3.59147 -8.67592 1.000 17.93444 122 SER B CA 1
ATOM 2007 C C . SER B 1 122 ? 43.21757 -2.50545 -8.24079 1.000 16.39287 122 SER B C 1
ATOM 2008 O O . SER B 1 122 ? 42.00007 -2.73529 -8.20244 1.000 15.46745 122 SER B O 1
ATOM 2011 N N . LEU B 1 123 ? 43.73314 -1.30994 -7.93151 1.000 16.72974 123 LEU B N 1
ATOM 2012 C CA . LEU B 1 123 ? 42.85615 -0.20577 -7.55537 1.000 15.30272 123 LEU B CA 1
ATOM 2013 C C . LEU B 1 123 ? 42.04446 0.27884 -8.74833 1.000 16.40193 123 LEU B C 1
ATOM 2014 O O . LEU B 1 123 ? 40.84250 0.54633 -8.61810 1.000 14.39156 123 LEU B O 1
ATOM 2019 N N . ASP B 1 124 ? 42.68845 0.41956 -9.91031 1.000 15.92984 124 ASP B N 1
ATOM 2020 C CA . ASP B 1 124 ? 41.97406 0.91156 -11.08743 1.000 15.20974 124 ASP B CA 1
ATOM 2021 C C . ASP B 1 124 ? 40.87474 -0.05145 -11.50100 1.000 15.82015 124 ASP B C 1
ATOM 2022 O O . ASP B 1 124 ? 39.77608 0.37161 -11.88587 1.000 14.40605 124 ASP B O 1
ATOM 2027 N N . GLU B 1 125 ? 41.15843 -1.35307 -11.46187 1.000 14.54552 125 GLU B N 1
ATOM 2028 C CA . GLU B 1 125 ? 40.14206 -2.32978 -11.83743 1.000 15.67017 125 GLU B CA 1
ATOM 2029 C C . GLU B 1 125 ? 39.00076 -2.34916 -10.83239 1.000 13.61558 125 GLU B C 1
ATOM 2030 O O . GLU B 1 125 ? 37.82570 -2.44120 -11.22110 1.000 15.69766 125 GLU B O 1
ATOM 2036 N N . ALA B 1 126 ? 39.32348 -2.23754 -9.53316 1.000 13.19990 126 ALA B N 1
ATOM 2037 C CA . ALA B 1 126 ? 38.26746 -2.18435 -8.52914 1.000 12.31780 126 ALA B CA 1
ATOM 2038 C C . ALA B 1 126 ? 37.40059 -0.94789 -8.72821 1.000 13.02405 126 ALA B C 1
ATOM 2039 O O . ALA B 1 126 ? 36.16787 -1.03161 -8.68240 1.000 12.42967 126 ALA B O 1
ATOM 2041 N N . GLN B 1 127 ? 38.02581 0.20687 -8.98471 1.000 12.30677 127 GLN B N 1
ATOM 2042 C CA . GLN B 1 127 ? 37.24824 1.42212 -9.21504 1.000 13.22556 127 GLN B CA 1
ATOM 2043 C C . GLN B 1 127 ? 36.32104 1.25068 -10.40170 1.000 11.98058 127 GLN B C 1
ATOM 2044 O O . GLN B 1 127 ? 35.14260 1.61707 -10.34723 1.000 12.32954 127 GLN B O 1
ATOM 2050 N N . ALA B 1 128 ? 36.85576 0.70945 -11.49460 1.000 11.72969 128 ALA B N 1
ATOM 2051 C CA . ALA B 1 128 ? 36.08007 0.53505 -12.71492 1.000 12.69250 128 ALA B CA 1
ATOM 2052 C C . ALA B 1 128 ? 34.87649 -0.36129 -12.47112 1.000 11.65826 128 ALA B C 1
ATOM 2053 O O . ALA B 1 128 ? 33.74823 -0.05700 -12.89663 1.000 12.73488 128 ALA B O 1
ATOM 2055 N N . LYS B 1 129 ? 35.11371 -1.50305 -11.81659 1.000 12.45173 129 LYS B N 1
ATOM 2056 C CA . LYS B 1 129 ? 34.04436 -2.47569 -11.64424 1.000 12.50495 129 LYS B CA 1
ATOM 2057 C C . LYS B 1 129 ? 32.98811 -1.96346 -10.67679 1.000 12.06550 129 LYS B C 1
ATOM 2058 O O . LYS B 1 129 ? 31.78933 -2.19337 -10.88018 1.000 13.36220 129 LYS B O 1
ATOM 2064 N N . ILE B 1 130 ? 33.41119 -1.24175 -9.63796 1.000 12.70663 130 ILE B N 1
ATOM 2065 C CA . ILE B 1 130 ? 32.44248 -0.69908 -8.68776 1.000 12.78466 130 ILE B CA 1
ATOM 2066 C C . ILE B 1 130 ? 31.61476 0.39989 -9.34665 1.000 14.50831 130 ILE B C 1
ATOM 2067 O O . ILE B 1 130 ? 30.38550 0.43692 -9.21160 1.000 13.36521 130 ILE B O 1
ATOM 2072 N N . LYS B 1 131 ? 32.26629 1.31087 -10.07510 1.000 12.70387 131 LYS B N 1
ATOM 2073 C CA . LYS B 1 131 ? 31.50952 2.36200 -10.74975 1.000 12.62462 131 LYS B CA 1
ATOM 2074 C C . LYS B 1 131 ? 30.53519 1.77387 -11.76261 1.000 14.00326 131 LYS B C 1
ATOM 2075 O O . LYS B 1 131 ? 29.41176 2.26559 -11.90839 1.000 15.11990 131 LYS B O 1
ATOM 2081 N N . ALA B 1 132 ? 30.93216 0.70872 -12.46645 1.000 12.59295 132 ALA B N 1
ATOM 2082 C CA . ALA B 1 132 ? 29.99799 0.11625 -13.41527 1.000 13.74392 132 ALA B CA 1
ATOM 2083 C C . ALA B 1 132 ? 28.79814 -0.48998 -12.69390 1.000 14.69189 132 ALA B C 1
ATOM 2084 O O . ALA B 1 132 ? 27.65811 -0.35952 -13.16241 1.000 17.07056 132 ALA B O 1
ATOM 2086 N N . ALA B 1 133 ? 29.03663 -1.15999 -11.56078 1.000 14.52498 133 ALA B N 1
ATOM 2087 C CA . ALA B 1 133 ? 27.92993 -1.73902 -10.80391 1.000 15.14514 133 ALA B CA 1
ATOM 2088 C C . ALA B 1 133 ? 27.01144 -0.65539 -10.25453 1.000 16.12111 133 ALA B C 1
ATOM 2089 O O . ALA B 1 133 ? 25.78627 -0.82803 -10.22040 1.000 15.80348 133 ALA B O 1
ATOM 2091 N N . LEU B 1 134 ? 27.58456 0.46199 -9.80380 1.000 16.30012 134 LEU B N 1
ATOM 2092 C CA . LEU B 1 134 ? 26.76441 1.53950 -9.25014 1.000 16.45557 134 LEU B CA 1
ATOM 2093 C C . LEU B 1 134 ? 25.81192 2.10198 -10.29455 1.000 22.92063 134 LEU B C 1
ATOM 2094 O O . LEU B 1 134 ? 24.68130 2.48506 -9.97698 1.000 22.13674 134 LEU B O 1
ATOM 2099 N N . ALA B 1 135 ? 26.25893 2.17361 -11.54734 1.000 22.17111 135 ALA B N 1
ATOM 2100 C CA . ALA B 1 135 ? 25.43005 2.78160 -12.58035 1.000 25.16762 135 ALA B CA 1
ATOM 2101 C C . ALA B 1 135 ? 24.09645 2.06003 -12.71864 1.000 27.64873 135 ALA B C 1
ATOM 2102 O O . ALA B 1 135 ? 23.04553 2.69984 -12.82927 1.000 33.94618 135 ALA B O 1
ATOM 2104 N N . ASP B 1 136 ? 24.11247 0.72773 -12.67921 1.000 27.47998 136 ASP B N 1
ATOM 2105 C CA . ASP B 1 136 ? 22.86447 -0.02724 -12.68733 1.000 29.89404 136 ASP B CA 1
ATOM 2106 C C . ASP B 1 136 ? 22.07375 0.17255 -11.39978 1.000 40.33467 136 ASP B C 1
ATOM 2107 O O . ASP B 1 136 ? 20.85776 0.39440 -11.43372 1.000 44.41476 136 ASP B O 1
ATOM 2112 N N . LEU B 1 137 ? 22.74654 0.08414 -10.25157 1.000 29.35843 137 LEU B N 1
ATOM 2113 C CA . LEU B 1 137 ? 22.05234 0.07627 -8.96623 1.000 33.07965 137 LEU B CA 1
ATOM 2114 C C . LEU B 1 137 ? 21.22759 1.34272 -8.76840 1.000 42.24317 137 LEU B C 1
ATOM 2115 O O . LEU B 1 137 ? 20.01587 1.27828 -8.53211 1.000 50.91816 137 LEU B O 1
ATOM 2120 N N . GLN B 1 138 ? 21.85991 2.50820 -8.87339 1.000 42.19369 138 GLN B N 1
ATOM 2121 C CA . GLN B 1 138 ? 21.09984 3.74926 -8.78986 1.000 45.54710 138 GLN B CA 1
ATOM 2122 C C . GLN B 1 138 ? 20.45515 4.13517 -10.11564 1.000 48.80801 138 GLN B C 1
ATOM 2123 O O . GLN B 1 138 ? 19.78592 5.17343 -10.17542 1.000 52.17438 138 GLN B O 1
ATOM 2129 N N . SER B 1 139 ? 20.63204 3.31369 -11.15357 1.000 47.24132 139 SER B N 1
ATOM 2130 C CA . SER B 1 139 ? 19.99933 3.45287 -12.47084 1.000 52.35918 139 SER B CA 1
ATOM 2131 C C . SER B 1 139 ? 19.80953 4.89677 -12.93474 1.000 56.84044 139 SER B C 1
ATOM 2132 O O . SER B 1 139 ? 20.78276 5.62023 -13.15319 1.000 61.84874 139 SER B O 1
#

B-factor: mean 23.43, std 9.85, range [10.11, 79.34]

Radius of gyration: 18.05 Å; Cα contacts (8 Å, |Δi|>4): 535; chains: 2; bounding box: 44×44×49 Å

Sequence (274 aa):
MSMATVFTKIINRELPGRFVYEDDDIVAFLTIEPMTQGHTLVVPRAELDNWQDIEPAVFARVMEVSQLIGKAVCKAFDTERSGLIIAGLEVPHLHVHVFPARNLSDFGFANVDRNPSPESLDEAQAKIKAALADLQSMSMATVFTKIINRELPGRFVYEDDDIVAFLTIEPMTQGHTLVVPRAELDNWQDIEPAVFARVMEVSQLIGKAVCKAFDTERSGLIIAGLEVPHLHVHVFPARNLSDFGFANVDRNPSPESLDEAQAKIKAALADLQS